Protein AF-A0A7W1NQP5-F1 (afdb_monomer_lite)

Radius of gyration: 25.24 Å; chains: 1; bounding box: 53×38×75 Å

Secondary structure (DSSP, 8-state):
-PPPHHHHHHHHHHHHHHHS-HHHHHHHHHHHHHHHHT---HHHHHHHHHHHHHHHHHHHHHHHTSPPPPPHHHHSSPPTTT--SS-EEEESS--GGGSS-S-EEEE-HHHHHHHHHHHHHHHS--HHHHHHHHHHHHTS-S-HHHHHHHHHHHHHHHHHHHHTTSS-GGGGSHHHHHHHH-HHHHHHHHHHHT--

Foldseek 3Di:
DDDDLVVLLVLLLVLLPVQDPPVVSVVVNVVLVVVLVPDPDPVVSVVVSVVSSVVSVVVVQVVVQADDDDDPVLQQPAFPQARHRGWHWAALAPPNVGHDDPHTGTHHPVLVVLLVLLLCLLFVVDPVSLVVLQCVLPVVPDQPSSVVVSVVSSLVNVVVCVVVVNGDPCSNPPVSSCVRHVVVVSVVVNVVVVVD

pLDDT: mean 90.11, std 10.32, range [48.97, 98.12]

Structure (mmCIF, N/CA/C/O backbone):
data_AF-A0A7W1NQP5-F1
#
_entry.id   AF-A0A7W1NQP5-F1
#
loop_
_atom_site.group_PDB
_atom_site.id
_atom_site.type_symbol
_atom_site.label_atom_id
_atom_site.label_alt_id
_atom_site.label_comp_id
_atom_site.label_asym_id
_atom_site.label_entity_id
_atom_site.label_seq_id
_atom_site.pdbx_PDB_ins_code
_atom_site.Cartn_x
_atom_site.Cartn_y
_atom_site.Cartn_z
_atom_site.occupancy
_atom_site.B_iso_or_equiv
_atom_site.auth_seq_id
_atom_site.auth_comp_id
_atom_site.auth_asym_id
_atom_site.auth_atom_id
_atom_site.pdbx_PDB_model_num
ATOM 1 N N . MET A 1 1 ? 33.889 7.494 -15.294 1.00 48.97 1 MET A N 1
ATOM 2 C CA . MET A 1 1 ? 34.308 6.996 -16.622 1.00 48.97 1 MET A CA 1
ATOM 3 C C . MET A 1 1 ? 33.032 6.606 -17.354 1.00 48.97 1 MET A C 1
ATOM 5 O O . MET A 1 1 ? 32.240 5.896 -16.750 1.00 48.97 1 MET A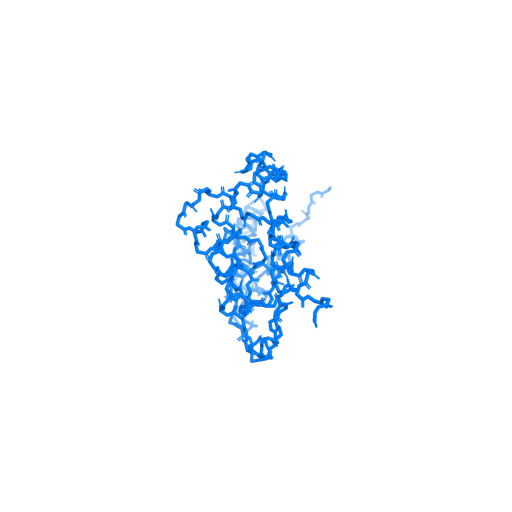 O 1
ATOM 9 N N . MET A 1 2 ? 32.754 7.149 -18.543 1.00 55.47 2 MET A N 1
ATOM 10 C CA . MET A 1 2 ? 31.529 6.791 -19.282 1.00 55.47 2 MET A CA 1
ATOM 11 C C . MET A 1 2 ? 31.614 5.318 -19.719 1.00 55.47 2 MET A C 1
ATOM 13 O O . MET A 1 2 ? 32.706 4.912 -20.127 1.00 55.47 2 MET A O 1
ATOM 17 N N . PRO A 1 3 ? 30.524 4.529 -19.643 1.00 73.62 3 PRO A N 1
ATOM 18 C CA . PRO A 1 3 ? 30.517 3.161 -20.155 1.00 73.62 3 PRO A CA 1
ATOM 19 C C . PRO A 1 3 ? 30.896 3.133 -21.638 1.00 73.62 3 PRO A C 1
ATOM 21 O O . PRO A 1 3 ? 30.516 4.035 -22.391 1.00 73.62 3 PRO A O 1
ATOM 24 N N . ASN A 1 4 ? 31.652 2.117 -22.055 1.00 86.62 4 ASN A N 1
ATOM 25 C CA . ASN A 1 4 ? 31.965 1.931 -23.473 1.00 86.62 4 ASN A CA 1
ATOM 26 C C . ASN A 1 4 ? 30.756 1.334 -24.227 1.00 86.62 4 ASN A C 1
ATOM 28 O O . ASN A 1 4 ? 29.810 0.838 -23.616 1.00 86.62 4 ASN A O 1
ATOM 32 N N . GLU A 1 5 ? 30.770 1.407 -25.560 1.00 87.31 5 GLU A N 1
ATOM 33 C CA . GLU A 1 5 ? 29.655 0.954 -26.410 1.00 87.31 5 GLU A CA 1
ATOM 34 C C . GLU A 1 5 ? 29.266 -0.507 -26.126 1.00 87.31 5 GLU A C 1
ATOM 36 O O . GLU A 1 5 ? 28.092 -0.807 -25.924 1.00 87.31 5 GLU A O 1
ATOM 41 N N . GLN A 1 6 ? 30.260 -1.389 -25.992 1.00 90.12 6 GLN A N 1
ATOM 42 C CA . GLN A 1 6 ? 30.061 -2.808 -25.693 1.00 90.12 6 GLN A CA 1
ATOM 43 C C . GLN A 1 6 ? 29.293 -3.032 -24.380 1.00 90.12 6 GLN A C 1
ATOM 45 O O . GLN A 1 6 ? 28.341 -3.808 -24.346 1.00 90.12 6 GLN A O 1
ATOM 50 N N . GLN A 1 7 ? 29.648 -2.310 -23.313 1.00 92.81 7 GLN A N 1
ATOM 51 C CA . GLN A 1 7 ? 28.942 -2.387 -22.030 1.00 92.81 7 GLN A CA 1
ATOM 52 C C . GLN A 1 7 ? 27.474 -1.969 -22.159 1.00 92.81 7 GLN A C 1
ATOM 54 O O . GLN A 1 7 ? 26.602 -2.564 -21.529 1.00 92.81 7 GLN A O 1
ATOM 59 N N . ARG A 1 8 ? 27.182 -0.962 -22.990 1.00 93.62 8 ARG A N 1
ATOM 60 C CA . ARG A 1 8 ? 25.808 -0.503 -23.229 1.00 93.62 8 ARG A CA 1
ATOM 61 C C . ARG A 1 8 ? 24.993 -1.497 -24.049 1.00 93.62 8 ARG A C 1
ATOM 63 O O . ARG A 1 8 ? 23.824 -1.718 -23.743 1.00 93.62 8 ARG A O 1
ATOM 70 N N . VAL A 1 9 ? 25.608 -2.137 -25.042 1.00 94.88 9 VAL A N 1
ATOM 71 C CA . VAL A 1 9 ? 24.977 -3.225 -25.805 1.00 94.88 9 VAL A CA 1
ATOM 72 C C . VAL A 1 9 ? 24.669 -4.419 -24.896 1.00 94.88 9 VAL A C 1
ATOM 74 O O . VAL A 1 9 ? 23.568 -4.968 -24.940 1.00 94.88 9 VAL A O 1
ATOM 77 N N . GLU A 1 10 ? 25.592 -4.796 -24.012 1.00 95.81 10 GLU A N 1
ATOM 78 C CA . GLU A 1 10 ? 25.366 -5.866 -23.032 1.00 95.81 10 GLU A CA 1
ATOM 79 C C . GLU A 1 10 ? 24.231 -5.530 -22.055 1.00 95.81 10 GLU A C 1
ATOM 81 O O . GLU A 1 10 ? 23.381 -6.384 -21.781 1.00 95.81 10 GLU A O 1
ATOM 86 N N . GLU A 1 11 ? 24.166 -4.282 -21.582 1.00 95.94 11 GLU A N 1
ATOM 87 C CA . GLU A 1 11 ? 23.064 -3.783 -20.755 1.00 95.94 11 GLU A CA 1
ATOM 88 C C . GLU A 1 11 ? 21.719 -3.891 -21.496 1.00 95.94 11 GLU A C 1
ATOM 90 O O . GLU A 1 11 ? 20.743 -4.419 -20.951 1.00 95.94 11 GLU A O 1
ATOM 95 N N . LEU A 1 12 ? 21.679 -3.474 -22.765 1.00 96.25 12 LEU A N 1
ATOM 96 C CA . LEU A 1 12 ? 20.497 -3.570 -23.619 1.00 96.25 12 LEU A CA 1
ATOM 97 C C . LEU A 1 12 ? 20.046 -5.029 -23.783 1.00 96.25 12 LEU A C 1
ATOM 99 O O . LEU A 1 12 ? 18.874 -5.350 -23.567 1.00 96.25 12 LEU A O 1
ATOM 103 N N . HIS A 1 13 ? 20.972 -5.939 -24.090 1.00 97.31 13 HIS A N 1
ATOM 104 C CA . HIS A 1 13 ? 20.680 -7.367 -24.225 1.00 97.31 13 HIS A CA 1
ATOM 105 C C . HIS A 1 13 ? 20.156 -7.979 -22.921 1.00 97.31 13 HIS A C 1
ATOM 107 O O . HIS A 1 13 ? 19.198 -8.759 -22.940 1.00 97.31 13 HIS A O 1
ATOM 113 N N . ALA A 1 14 ? 20.736 -7.612 -21.777 1.00 96.44 14 ALA A N 1
ATOM 114 C CA . ALA A 1 14 ? 20.273 -8.067 -20.471 1.00 96.44 14 ALA A CA 1
ATOM 115 C C . ALA A 1 14 ? 18.835 -7.604 -20.180 1.00 96.44 14 ALA A C 1
ATOM 117 O O . ALA A 1 14 ? 18.019 -8.391 -19.685 1.00 96.44 14 ALA A O 1
ATOM 118 N N . LEU A 1 15 ? 18.485 -6.361 -20.530 1.00 95.62 15 LEU A N 1
ATOM 119 C CA . LEU A 1 15 ? 17.117 -5.857 -20.397 1.00 95.62 15 LEU A CA 1
ATOM 120 C C . LEU A 1 15 ? 16.135 -6.620 -21.296 1.00 95.62 15 LEU A C 1
ATOM 122 O O . LEU A 1 15 ? 15.067 -7.023 -20.829 1.00 95.62 15 LEU A O 1
ATOM 126 N N . VAL A 1 16 ? 16.502 -6.883 -22.552 1.00 95.69 16 VAL A N 1
ATOM 127 C CA . VAL A 1 16 ? 15.672 -7.657 -23.491 1.00 95.69 16 VAL A CA 1
ATOM 128 C C . VAL A 1 16 ? 15.412 -9.072 -22.959 1.00 95.69 16 VAL A C 1
ATOM 130 O O . VAL A 1 16 ? 14.253 -9.500 -22.907 1.00 95.69 16 VAL A O 1
ATOM 133 N N . ARG A 1 17 ? 16.451 -9.776 -22.484 1.00 95.81 17 ARG A N 1
ATOM 134 C CA . ARG A 1 17 ? 16.318 -11.122 -21.884 1.00 95.81 17 ARG A CA 1
ATOM 135 C C . ARG A 1 17 ? 15.481 -11.128 -20.611 1.00 95.81 17 ARG A C 1
ATOM 137 O O . ARG A 1 17 ? 14.755 -12.082 -20.359 1.00 95.81 17 ARG A O 1
ATOM 144 N N . TYR A 1 18 ? 15.535 -10.059 -19.820 1.00 92.25 18 TYR A N 1
ATOM 145 C CA . TYR A 1 18 ? 14.682 -9.918 -18.641 1.00 92.25 18 TYR A CA 1
ATOM 146 C C . TYR A 1 18 ? 13.195 -9.758 -19.012 1.00 92.25 18 TYR A C 1
ATOM 148 O O . TYR A 1 18 ? 12.284 -10.232 -18.316 1.00 92.25 18 TYR A O 1
ATOM 156 N N . ILE A 1 19 ? 12.913 -9.044 -20.101 1.00 90.38 19 ILE A N 1
ATOM 157 C CA . ILE A 1 19 ? 11.549 -8.670 -20.480 1.00 90.38 19 ILE A CA 1
ATOM 158 C C . ILE A 1 19 ? 10.844 -9.798 -21.235 1.00 90.38 19 ILE A C 1
ATOM 160 O O . ILE A 1 19 ? 9.679 -10.083 -20.931 1.00 90.38 19 ILE A O 1
ATOM 164 N N . TYR A 1 20 ? 11.522 -10.468 -22.160 1.00 91.56 20 TYR A N 1
ATOM 165 C CA . TYR A 1 20 ? 10.898 -11.434 -23.061 1.00 91.56 20 TYR A CA 1
ATOM 166 C C . TYR A 1 20 ? 11.274 -12.882 -22.745 1.00 91.56 20 TYR A C 1
ATOM 168 O O . TYR A 1 20 ? 12.239 -13.166 -22.048 1.00 91.56 20 TYR A O 1
ATOM 176 N N . ARG A 1 21 ? 10.478 -13.825 -23.263 1.00 90.62 21 ARG A N 1
ATOM 177 C CA . ARG A 1 21 ? 10.832 -15.252 -23.231 1.00 90.62 21 ARG A CA 1
ATOM 178 C C . ARG A 1 21 ? 12.016 -15.501 -24.162 1.00 90.62 21 ARG A C 1
ATOM 180 O O . ARG A 1 21 ? 12.083 -14.877 -25.217 1.00 90.62 21 ARG A O 1
ATOM 187 N N . GLU A 1 22 ? 12.852 -16.471 -23.811 1.00 93.88 22 GLU A N 1
ATOM 188 C CA . GLU A 1 22 ? 14.116 -16.815 -24.480 1.00 93.88 22 GLU A CA 1
ATOM 189 C C . GLU A 1 22 ? 14.065 -16.719 -26.015 1.00 93.88 22 GLU A C 1
ATOM 191 O O . GLU A 1 22 ? 14.743 -15.882 -26.601 1.00 93.88 22 GLU A O 1
ATOM 196 N N . ARG A 1 23 ? 13.167 -17.465 -26.675 1.00 95.06 23 ARG A N 1
ATOM 197 C CA . ARG A 1 23 ? 13.060 -17.465 -28.147 1.00 95.06 23 ARG A CA 1
ATOM 198 C C . ARG A 1 23 ? 12.782 -16.084 -28.757 1.00 95.06 23 ARG A C 1
ATOM 200 O O . ARG A 1 23 ? 13.223 -15.812 -29.869 1.00 95.06 23 ARG A O 1
ATOM 207 N N . LEU A 1 24 ? 11.990 -15.244 -28.089 1.00 93.94 24 LEU A N 1
ATOM 208 C CA . LEU A 1 24 ? 11.686 -13.894 -28.572 1.00 93.94 24 LEU A CA 1
ATOM 209 C C . LEU A 1 24 ? 12.822 -12.922 -28.238 1.00 93.94 24 LEU A C 1
ATOM 211 O O . LEU A 1 24 ? 13.146 -12.079 -29.066 1.00 93.94 24 LEU A O 1
ATOM 215 N N . ALA A 1 25 ? 13.434 -13.066 -27.060 1.00 95.75 25 ALA A N 1
ATOM 216 C CA . ALA A 1 25 ? 14.579 -12.261 -26.655 1.00 95.75 25 ALA A CA 1
ATOM 217 C C . ALA A 1 25 ? 15.744 -12.415 -27.641 1.00 95.75 25 ALA A C 1
ATOM 219 O O . ALA A 1 25 ? 16.265 -11.411 -28.113 1.00 95.75 25 ALA A O 1
ATOM 220 N N . GLU A 1 26 ? 16.082 -13.648 -28.024 1.00 97.19 26 GLU A N 1
ATOM 221 C CA . GLU A 1 26 ? 17.171 -13.904 -28.973 1.00 97.19 26 GLU A CA 1
ATOM 222 C C . GLU A 1 26 ? 16.887 -13.296 -30.352 1.00 97.19 26 GLU A C 1
ATOM 224 O O . GLU A 1 26 ? 17.756 -12.643 -30.915 1.00 97.19 26 GLU A O 1
ATOM 229 N N . LYS A 1 27 ? 15.647 -13.374 -30.857 1.00 96.88 27 LYS A N 1
ATOM 230 C CA . LYS A 1 27 ? 15.272 -12.703 -32.119 1.00 96.88 27 LYS A CA 1
ATOM 231 C C . LYS A 1 27 ? 15.467 -11.186 -32.071 1.00 96.88 27 LYS A C 1
ATOM 233 O O . LYS A 1 27 ? 15.920 -10.599 -33.047 1.00 96.88 27 LYS A O 1
ATOM 238 N N . ILE A 1 28 ? 15.095 -10.557 -30.957 1.00 95.75 28 ILE A N 1
ATOM 239 C CA . ILE A 1 28 ? 15.247 -9.108 -30.769 1.00 95.75 28 ILE A CA 1
ATOM 240 C C . ILE A 1 28 ? 16.735 -8.741 -30.688 1.00 95.75 28 ILE A C 1
ATOM 242 O O . ILE A 1 28 ? 17.152 -7.765 -31.301 1.00 95.75 28 ILE A O 1
ATOM 246 N N . ILE A 1 29 ? 17.535 -9.536 -29.972 1.00 97.25 29 ILE A N 1
ATOM 247 C CA . ILE A 1 29 ? 18.986 -9.340 -29.852 1.00 97.25 29 ILE A CA 1
ATOM 248 C C . ILE A 1 29 ? 19.673 -9.476 -31.211 1.00 97.25 29 ILE A C 1
ATOM 250 O O . ILE A 1 29 ? 20.479 -8.621 -31.564 1.00 97.25 29 ILE A O 1
ATOM 254 N N . THR A 1 30 ? 19.330 -10.498 -32.000 1.00 97.31 30 THR A N 1
ATOM 255 C CA . THR A 1 30 ? 19.852 -10.653 -33.364 1.00 97.31 30 THR A CA 1
ATOM 256 C C . THR A 1 30 ? 19.554 -9.419 -34.214 1.00 97.31 30 THR A C 1
ATOM 258 O O . THR A 1 30 ? 20.478 -8.870 -34.803 1.00 97.31 30 THR A O 1
ATOM 261 N N . ALA A 1 31 ? 18.315 -8.916 -34.192 1.00 96.00 31 ALA A N 1
ATOM 262 C CA . ALA A 1 31 ? 17.943 -7.718 -34.945 1.00 96.00 31 ALA A CA 1
ATOM 263 C C . ALA A 1 31 ? 18.712 -6.459 -34.496 1.00 96.00 31 ALA A C 1
ATOM 265 O O . ALA A 1 31 ? 19.074 -5.638 -35.334 1.00 96.00 31 ALA A O 1
ATOM 266 N N . PHE A 1 32 ? 18.991 -6.301 -33.196 1.00 95.19 32 PHE A N 1
ATOM 267 C CA . PHE A 1 32 ? 19.839 -5.205 -32.711 1.00 95.19 32 PHE A CA 1
ATOM 268 C C . PHE A 1 32 ? 21.284 -5.334 -33.187 1.00 95.19 32 PHE A C 1
ATOM 270 O O . PHE A 1 32 ? 21.857 -4.343 -33.630 1.00 95.19 32 PHE A O 1
ATOM 277 N N . ASN A 1 33 ? 21.862 -6.535 -33.120 1.00 95.69 33 ASN A N 1
ATOM 278 C CA . ASN A 1 33 ? 23.229 -6.772 -33.579 1.00 95.69 33 ASN A CA 1
ATOM 279 C C . ASN A 1 33 ? 23.378 -6.478 -35.076 1.00 95.69 33 ASN A C 1
ATOM 281 O O . ASN A 1 33 ? 24.327 -5.806 -35.464 1.00 95.69 33 ASN A O 1
ATOM 285 N N . GLU A 1 34 ? 22.429 -6.936 -35.896 1.00 95.19 34 GLU A N 1
ATOM 286 C CA . GLU A 1 34 ? 22.393 -6.655 -37.337 1.00 95.19 34 GLU A CA 1
ATOM 287 C C . GLU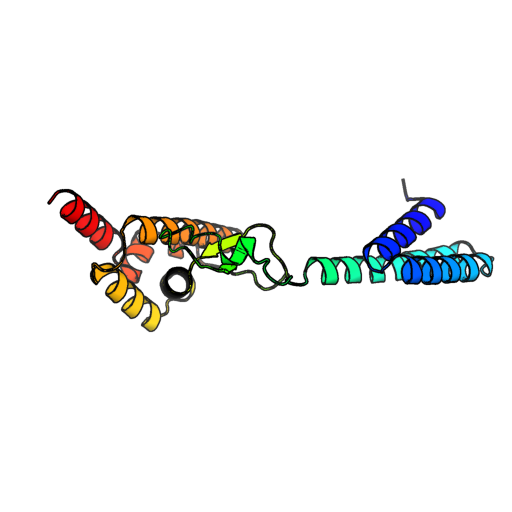 A 1 34 ? 22.255 -5.148 -37.599 1.00 95.19 34 GLU A C 1
ATOM 289 O O . GLU A 1 34 ? 23.085 -4.558 -38.285 1.00 95.19 34 GLU A O 1
ATOM 294 N N . ALA A 1 35 ? 21.280 -4.488 -36.963 1.00 92.50 35 ALA A N 1
ATOM 295 C CA . ALA A 1 35 ? 21.043 -3.059 -37.157 1.00 92.50 35 ALA A CA 1
ATOM 296 C C . ALA A 1 35 ? 22.214 -2.172 -36.705 1.00 92.50 35 ALA A C 1
ATOM 298 O O . ALA A 1 35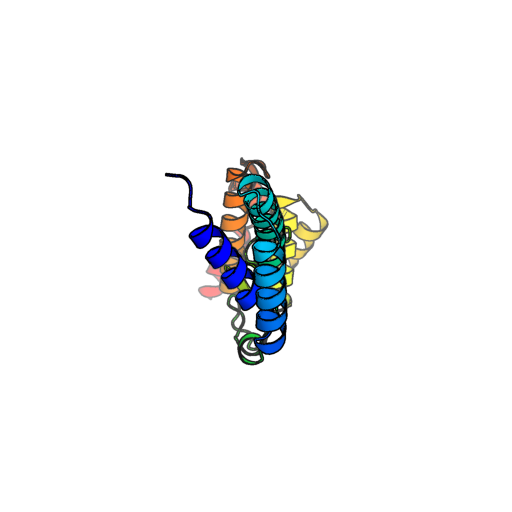 ? 22.414 -1.109 -37.284 1.00 92.50 35 ALA A O 1
ATOM 299 N N . LEU A 1 36 ? 22.961 -2.567 -35.669 1.00 93.25 36 LEU A N 1
ATOM 300 C CA . LEU A 1 36 ? 24.147 -1.838 -35.211 1.00 93.25 36 LEU A CA 1
ATOM 301 C C . LEU A 1 36 ? 25.368 -2.112 -36.096 1.00 93.25 36 LEU A C 1
ATOM 303 O O . LEU A 1 36 ? 26.150 -1.193 -36.320 1.00 93.25 36 LEU A O 1
ATOM 307 N N . ALA A 1 37 ? 25.528 -3.335 -36.611 1.00 92.75 37 ALA A N 1
ATOM 308 C CA . ALA A 1 37 ? 26.613 -3.680 -37.530 1.00 92.75 37 ALA A CA 1
ATOM 309 C C . ALA A 1 37 ? 26.517 -2.913 -38.861 1.00 92.75 37 ALA A C 1
ATOM 311 O O . ALA A 1 37 ? 27.545 -2.544 -39.424 1.00 92.75 37 ALA A O 1
ATOM 312 N N . ASP A 1 38 ? 25.297 -2.602 -39.308 1.00 93.31 38 ASP A N 1
ATOM 313 C CA . ASP A 1 38 ? 25.031 -1.815 -40.520 1.00 93.31 38 ASP A CA 1
ATOM 314 C C . ASP A 1 38 ? 25.344 -0.309 -40.369 1.00 93.31 38 ASP A C 1
ATOM 316 O O . ASP A 1 38 ? 25.198 0.458 -41.324 1.00 93.31 38 ASP A O 1
ATOM 320 N N . LYS A 1 39 ? 25.750 0.157 -39.179 1.00 91.50 39 LYS A N 1
ATOM 321 C CA . LYS A 1 39 ? 26.068 1.568 -38.911 1.00 91.50 39 LYS A CA 1
ATOM 322 C C . LYS A 1 39 ? 27.564 1.789 -38.798 1.00 91.50 39 LYS A C 1
ATOM 324 O O . LYS A 1 39 ? 28.209 1.276 -37.887 1.00 91.50 39 LYS A O 1
ATOM 329 N N . GLU A 1 40 ? 28.101 2.644 -39.660 1.00 89.94 40 GLU A N 1
ATOM 330 C CA . GLU A 1 40 ? 29.524 2.994 -39.656 1.00 89.94 40 GLU A CA 1
ATOM 331 C C . GLU A 1 40 ? 29.867 4.018 -38.560 1.00 89.94 40 GLU A C 1
ATOM 333 O O . GLU A 1 40 ? 30.891 3.878 -37.886 1.00 89.94 40 GLU A O 1
ATOM 338 N N . ASP A 1 41 ? 28.984 4.992 -38.307 1.00 93.12 41 ASP A N 1
ATOM 339 C CA . ASP A 1 41 ? 29.205 6.070 -37.335 1.00 93.12 41 ASP A CA 1
ATOM 340 C C . ASP A 1 41 ? 29.004 5.607 -35.872 1.00 93.12 41 ASP A C 1
ATOM 342 O O . ASP A 1 41 ? 27.888 5.241 -35.477 1.00 93.12 41 ASP A O 1
ATOM 346 N N . PRO A 1 42 ? 30.049 5.671 -35.019 1.00 89.12 42 PRO A N 1
ATOM 347 C CA . PRO A 1 42 ? 29.923 5.384 -33.591 1.00 89.12 42 PRO A CA 1
ATOM 348 C C . PRO A 1 42 ? 28.936 6.295 -32.849 1.00 89.12 42 PRO A C 1
ATOM 350 O O . PRO A 1 42 ? 28.321 5.861 -31.872 1.00 89.12 42 PRO A O 1
ATOM 353 N N . ALA A 1 43 ? 28.769 7.552 -33.274 1.00 89.62 43 ALA A N 1
ATOM 354 C CA . ALA A 1 43 ? 27.830 8.463 -32.625 1.00 89.62 43 ALA A CA 1
ATOM 355 C C . ALA A 1 43 ? 26.374 8.054 -32.899 1.00 89.62 43 ALA A C 1
ATOM 357 O O . ALA A 1 43 ? 25.560 8.035 -31.970 1.00 89.62 43 ALA A O 1
ATOM 358 N N . GLU A 1 44 ? 26.063 7.649 -34.133 1.00 92.06 44 GLU A N 1
ATOM 359 C CA . GLU A 1 44 ? 24.754 7.106 -34.505 1.00 92.06 44 GLU A CA 1
ATOM 360 C C . GLU A 1 44 ? 24.437 5.810 -33.740 1.00 92.06 44 GLU A C 1
ATOM 362 O O . GLU A 1 44 ? 23.372 5.710 -33.123 1.00 92.06 44 GLU A O 1
ATOM 367 N N . ARG A 1 45 ? 25.375 4.847 -33.691 1.00 93.25 45 ARG A N 1
ATOM 368 C CA . ARG A 1 45 ? 25.198 3.607 -32.906 1.00 93.25 45 ARG A CA 1
ATOM 369 C C . ARG A 1 45 ? 24.902 3.910 -31.446 1.00 93.25 45 ARG A C 1
ATOM 371 O O . ARG A 1 45 ? 23.954 3.371 -30.876 1.00 93.25 45 ARG A O 1
ATOM 378 N N . ARG A 1 46 ? 25.666 4.825 -30.847 1.00 90.94 46 ARG A N 1
ATOM 379 C CA . ARG A 1 46 ? 25.466 5.237 -29.458 1.00 90.94 46 ARG A CA 1
ATOM 380 C C . ARG A 1 46 ? 24.087 5.849 -29.222 1.00 90.94 46 ARG A C 1
ATOM 382 O O . ARG A 1 46 ? 23.450 5.504 -28.231 1.00 90.94 46 ARG A O 1
ATOM 389 N N . ALA A 1 47 ? 23.620 6.728 -30.107 1.00 91.62 47 ALA A N 1
ATOM 390 C CA . ALA A 1 47 ? 22.303 7.349 -29.980 1.00 91.62 47 ALA A CA 1
ATOM 391 C C . ALA A 1 47 ? 21.172 6.307 -30.032 1.00 91.62 47 ALA A C 1
ATOM 393 O O . ALA A 1 47 ? 20.241 6.368 -29.228 1.00 91.62 47 ALA A O 1
ATOM 394 N N . ILE A 1 48 ? 21.287 5.318 -30.925 1.00 93.19 48 ILE A N 1
ATOM 395 C CA . ILE A 1 48 ? 20.346 4.194 -31.015 1.00 93.19 48 ILE A CA 1
ATOM 396 C C . ILE A 1 48 ? 20.356 3.386 -29.712 1.00 93.19 48 ILE A C 1
ATOM 398 O O . ILE A 1 48 ? 19.294 3.121 -29.149 1.00 93.19 48 ILE A O 1
ATOM 402 N N . ILE A 1 49 ? 21.539 3.014 -29.213 1.00 94.62 49 ILE A N 1
ATOM 403 C CA . ILE A 1 49 ? 21.670 2.205 -27.995 1.00 94.62 49 ILE A CA 1
ATOM 404 C C . ILE A 1 49 ? 21.053 2.923 -26.791 1.00 94.62 49 ILE A C 1
ATOM 406 O O . ILE A 1 49 ? 20.237 2.326 -26.095 1.00 94.62 49 ILE A O 1
ATOM 410 N N . GLU A 1 50 ? 21.390 4.195 -26.557 1.00 93.50 50 GLU A N 1
ATOM 411 C CA . GLU A 1 50 ? 20.861 4.956 -25.414 1.00 93.50 50 GLU A CA 1
ATOM 412 C C . GLU A 1 50 ? 19.333 5.132 -25.517 1.00 93.50 50 GLU A C 1
ATOM 414 O O . GLU A 1 50 ? 18.625 4.900 -24.539 1.00 93.50 50 GLU A O 1
ATOM 419 N N . HIS A 1 51 ? 18.795 5.408 -26.713 1.00 94.31 51 HIS A N 1
ATOM 420 C CA . HIS A 1 51 ? 17.344 5.477 -26.922 1.00 94.31 51 HIS A CA 1
ATOM 421 C C . HIS A 1 51 ? 16.628 4.177 -26.520 1.00 94.31 51 HIS A C 1
ATOM 423 O O . HIS A 1 51 ? 15.598 4.194 -25.838 1.00 94.31 51 HIS A O 1
ATOM 429 N N . TRP A 1 52 ? 17.166 3.029 -26.936 1.00 96.25 52 TRP A N 1
ATOM 430 C CA . TRP A 1 52 ? 16.564 1.736 -26.622 1.00 96.25 52 TRP A CA 1
ATOM 431 C C . TRP A 1 52 ? 16.803 1.301 -25.178 1.00 96.25 52 TRP A C 1
ATOM 433 O O . TRP A 1 52 ? 15.929 0.651 -24.600 1.00 96.25 52 TRP A O 1
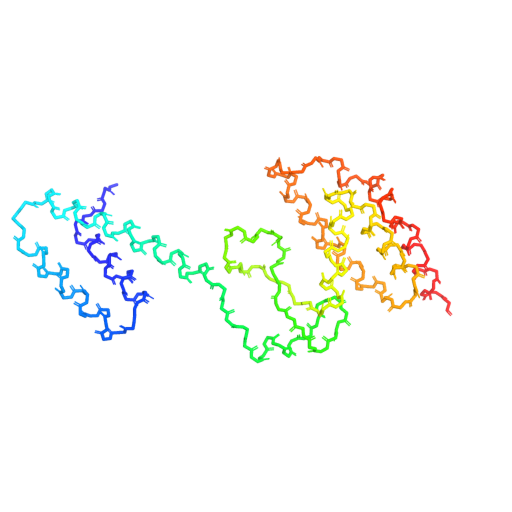ATOM 443 N N . LEU A 1 53 ? 17.929 1.682 -24.572 1.00 95.31 53 LEU A N 1
ATOM 444 C CA . LEU A 1 53 ? 18.158 1.508 -23.140 1.00 95.31 53 LEU A CA 1
ATOM 445 C C . LEU A 1 53 ? 17.078 2.228 -22.336 1.00 95.31 53 LEU A C 1
ATOM 447 O O . LEU A 1 53 ? 16.411 1.574 -21.536 1.00 95.31 53 LEU A O 1
ATOM 451 N N . ASP A 1 54 ? 16.822 3.507 -22.612 1.00 93.00 54 ASP A N 1
ATOM 452 C CA . ASP A 1 54 ? 15.766 4.272 -21.941 1.00 93.00 54 ASP A CA 1
ATOM 453 C C . ASP A 1 54 ? 14.396 3.596 -22.104 1.00 93.00 54 ASP A C 1
ATOM 455 O O . ASP A 1 54 ? 13.659 3.379 -21.131 1.00 93.00 54 ASP A O 1
ATOM 459 N N . PHE A 1 55 ? 14.066 3.178 -23.332 1.00 93.88 55 PHE A N 1
ATOM 460 C CA . PHE A 1 55 ? 12.821 2.467 -23.619 1.00 93.88 55 PHE A CA 1
ATOM 461 C C . PHE A 1 55 ? 12.686 1.172 -22.802 1.00 93.88 55 PHE A C 1
ATOM 463 O O . PHE A 1 55 ? 11.651 0.937 -22.164 1.00 93.88 55 PHE A O 1
ATOM 470 N N . TYR A 1 56 ? 13.711 0.315 -22.796 1.00 94.62 56 TYR A N 1
ATOM 471 C CA . TYR A 1 56 ? 13.653 -0.975 -22.110 1.00 94.62 56 TYR A CA 1
ATOM 472 C C . TYR A 1 56 ? 13.810 -0.863 -20.596 1.00 94.62 56 TYR A C 1
ATOM 474 O O . TYR A 1 56 ? 13.222 -1.673 -19.878 1.00 94.62 56 TYR A O 1
ATOM 482 N N . GLN A 1 57 ? 14.512 0.145 -20.082 1.00 92.06 57 GLN A N 1
ATOM 483 C CA . GLN A 1 57 ? 14.524 0.464 -18.656 1.00 92.06 57 GLN A CA 1
ATOM 484 C C . GLN A 1 57 ? 13.121 0.877 -18.195 1.00 92.06 57 GLN A C 1
ATOM 486 O O . GLN A 1 57 ? 12.605 0.314 -17.224 1.00 92.06 57 GLN A O 1
ATOM 491 N N . ALA A 1 58 ? 12.441 1.754 -18.942 1.00 87.00 58 ALA A N 1
ATOM 492 C CA . ALA A 1 58 ? 11.052 2.111 -18.667 1.00 87.00 58 ALA A CA 1
ATOM 493 C C . ALA A 1 58 ? 10.112 0.896 -18.779 1.00 87.00 58 ALA A C 1
ATOM 495 O O . ALA A 1 58 ? 9.215 0.715 -17.952 1.00 87.00 58 ALA A O 1
ATOM 496 N N . HIS A 1 59 ? 10.319 0.018 -19.764 1.00 87.38 59 HIS A N 1
ATOM 497 C CA . HIS A 1 59 ? 9.524 -1.200 -19.914 1.00 87.38 59 HIS A CA 1
ATOM 498 C C . HIS A 1 59 ? 9.755 -2.190 -18.762 1.00 87.38 59 HIS A C 1
ATOM 500 O O . HIS A 1 59 ? 8.794 -2.735 -18.213 1.00 87.38 59 HIS A O 1
ATOM 506 N N . LYS A 1 60 ? 11.012 -2.397 -18.349 1.00 86.56 60 LYS A N 1
ATOM 507 C CA . LYS A 1 60 ? 11.375 -3.197 -17.172 1.00 86.56 60 LYS A CA 1
ATOM 508 C C . LYS A 1 60 ? 10.716 -2.631 -15.922 1.00 86.56 60 LYS A C 1
ATOM 510 O O . LYS A 1 60 ? 10.126 -3.403 -15.171 1.00 86.56 60 LYS A O 1
ATOM 515 N N . TYR A 1 61 ? 10.753 -1.313 -15.734 1.00 82.62 61 TYR A N 1
ATOM 516 C CA . TYR A 1 61 ? 10.074 -0.644 -14.630 1.00 82.62 61 TYR A CA 1
ATOM 517 C C . TYR A 1 61 ? 8.570 -0.935 -14.643 1.00 82.62 61 TYR A C 1
ATOM 519 O O . TYR A 1 61 ? 8.045 -1.456 -13.665 1.00 82.62 61 TYR A O 1
ATOM 527 N N . ARG A 1 62 ? 7.875 -0.726 -15.769 1.00 81.19 62 ARG A N 1
ATOM 528 C CA . ARG A 1 62 ? 6.436 -1.041 -15.885 1.00 81.19 62 ARG A CA 1
ATOM 529 C C . ARG A 1 62 ? 6.131 -2.516 -15.616 1.00 81.19 62 ARG A C 1
ATOM 531 O O . ARG A 1 62 ? 5.115 -2.826 -15.001 1.00 81.19 62 ARG A O 1
ATOM 538 N N . LYS A 1 63 ? 6.996 -3.429 -16.071 1.00 80.06 63 LYS A N 1
ATOM 539 C CA . LYS A 1 63 ? 6.853 -4.874 -15.844 1.00 80.06 63 LYS A CA 1
ATOM 540 C C . LYS A 1 63 ? 7.046 -5.238 -14.369 1.00 80.06 63 LYS A C 1
ATOM 542 O O . LYS A 1 63 ? 6.249 -6.013 -13.852 1.00 80.06 63 LYS A O 1
ATOM 547 N N . LEU A 1 64 ? 8.054 -4.670 -13.702 1.00 76.19 64 LEU A N 1
ATOM 548 C CA . LEU A 1 64 ? 8.297 -4.823 -12.260 1.00 76.19 64 LEU A CA 1
ATOM 549 C C . LEU A 1 64 ? 7.140 -4.265 -11.433 1.00 76.19 64 LEU A C 1
ATOM 551 O O . LEU A 1 64 ? 6.698 -4.892 -10.481 1.00 76.19 64 LEU A O 1
ATOM 555 N N . MET A 1 65 ? 6.615 -3.119 -11.854 1.00 74.31 65 MET A N 1
ATOM 556 C CA . MET A 1 65 ? 5.492 -2.443 -11.221 1.00 74.31 65 MET A CA 1
ATOM 557 C C . MET A 1 65 ? 4.141 -3.082 -11.570 1.00 74.31 65 MET A C 1
ATOM 559 O O . MET A 1 65 ? 3.101 -2.666 -11.067 1.00 74.31 65 MET A O 1
ATOM 563 N N . ARG A 1 66 ? 4.088 -4.128 -12.397 1.00 76.38 66 ARG A N 1
ATOM 564 C CA . ARG A 1 66 ? 2.826 -4.822 -12.645 1.00 76.38 66 ARG A CA 1
ATOM 565 C C . ARG A 1 66 ? 2.487 -5.694 -11.440 1.00 76.38 66 ARG A C 1
ATOM 567 O O . ARG A 1 66 ? 3.184 -6.667 -11.168 1.00 76.38 66 ARG A O 1
ATOM 574 N N . ARG A 1 67 ? 1.355 -5.406 -10.788 1.00 75.00 67 ARG A N 1
ATOM 575 C CA . ARG A 1 67 ? 0.806 -6.286 -9.746 1.00 75.00 67 ARG A CA 1
ATOM 576 C C . ARG A 1 67 ? 0.642 -7.696 -10.300 1.00 75.00 67 ARG A C 1
ATOM 578 O O . ARG A 1 67 ? -0.064 -7.903 -11.295 1.00 75.00 67 ARG A O 1
ATOM 585 N N . ARG A 1 68 ? 1.296 -8.669 -9.671 1.00 82.12 68 ARG A N 1
ATOM 586 C CA . ARG A 1 68 ? 1.134 -10.077 -10.048 1.00 82.12 68 ARG A CA 1
ATOM 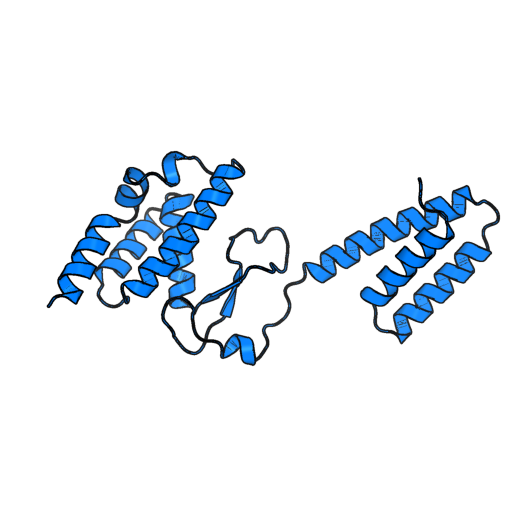587 C C . ARG A 1 68 ? -0.120 -10.667 -9.409 1.00 82.12 68 ARG A C 1
ATOM 589 O O . ARG A 1 68 ? -0.627 -10.175 -8.402 1.00 82.12 68 ARG A O 1
ATOM 596 N N . ARG A 1 69 ? -0.601 -11.782 -9.963 1.00 83.62 69 ARG A N 1
ATOM 597 C CA . ARG A 1 69 ? -1.644 -12.578 -9.306 1.00 83.62 69 ARG A CA 1
ATOM 598 C C . ARG A 1 69 ? -1.082 -13.178 -8.009 1.00 83.62 69 ARG A C 1
ATOM 600 O O . ARG A 1 69 ? 0.053 -13.656 -7.987 1.00 83.62 69 ARG A O 1
ATOM 607 N N . ALA A 1 70 ? -1.884 -13.159 -6.946 1.00 87.06 70 ALA A N 1
ATOM 608 C CA . ALA A 1 70 ? -1.560 -13.862 -5.707 1.00 87.06 70 ALA A CA 1
ATOM 609 C C . ALA A 1 70 ? -1.520 -15.381 -5.942 1.00 87.06 70 ALA A C 1
ATOM 611 O O . ALA A 1 70 ? -2.386 -15.921 -6.638 1.00 87.06 70 ALA A O 1
ATOM 612 N N . THR A 1 71 ? -0.527 -16.039 -5.353 1.00 90.12 71 THR A N 1
ATOM 613 C CA . THR A 1 71 ? -0.387 -17.500 -5.309 1.00 90.12 71 THR A CA 1
ATOM 614 C C . THR A 1 71 ? -1.393 -18.117 -4.337 1.00 90.12 71 THR A C 1
ATOM 616 O O . THR A 1 71 ? -1.926 -17.429 -3.463 1.00 90.12 71 THR A O 1
ATOM 619 N N . ASP A 1 72 ? -1.628 -19.425 -4.445 1.00 92.62 72 ASP A N 1
ATOM 620 C CA . ASP A 1 72 ? -2.523 -20.134 -3.522 1.00 92.62 72 ASP A CA 1
ATOM 621 C C . ASP A 1 72 ? -1.996 -20.089 -2.085 1.00 92.62 72 ASP A C 1
ATOM 623 O O . ASP A 1 72 ? -2.753 -19.799 -1.163 1.00 92.62 72 ASP A O 1
ATOM 627 N N . LYS A 1 73 ? -0.676 -20.252 -1.898 1.00 92.44 73 LYS A N 1
ATOM 628 C CA . LYS A 1 73 ? -0.029 -20.105 -0.587 1.00 92.44 73 LYS A CA 1
ATOM 629 C C . LYS A 1 73 ? -0.344 -18.749 0.038 1.00 92.44 73 LYS A C 1
ATOM 631 O O . LYS A 1 73 ? -0.719 -18.700 1.198 1.00 92.44 73 LYS A O 1
ATOM 636 N N . GLU A 1 74 ? -0.243 -17.664 -0.728 1.00 90.94 74 GLU A N 1
ATOM 637 C CA . GLU A 1 74 ? -0.554 -16.322 -0.225 1.00 90.94 74 GLU A CA 1
ATOM 638 C C . GLU A 1 74 ? -2.030 -16.129 0.105 1.00 90.94 74 GLU A C 1
ATOM 640 O O . GLU A 1 74 ? -2.341 -15.389 1.028 1.00 90.94 74 GLU A O 1
ATOM 645 N N . ARG A 1 75 ? -2.949 -16.782 -0.612 1.00 91.38 75 ARG A N 1
ATOM 646 C CA . ARG A 1 75 ? -4.385 -16.723 -0.292 1.00 91.38 75 ARG A CA 1
ATOM 647 C C . ARG A 1 75 ? -4.731 -17.490 0.984 1.00 91.38 75 ARG A C 1
ATOM 649 O O . ARG A 1 75 ? -5.682 -17.123 1.667 1.00 91.38 75 ARG A O 1
ATOM 656 N N . MET A 1 76 ? -3.946 -18.519 1.295 1.00 95.19 76 MET A N 1
ATOM 657 C CA . MET A 1 76 ? -4.087 -19.364 2.483 1.00 95.19 76 MET A CA 1
ATOM 658 C C . MET A 1 76 ? -3.206 -18.916 3.661 1.00 95.19 76 MET A C 1
ATOM 660 O O . MET A 1 76 ? -3.223 -19.546 4.717 1.00 95.19 76 MET A O 1
ATOM 664 N N . THR A 1 77 ? -2.410 -17.854 3.505 1.00 95.56 77 THR A N 1
ATOM 665 C CA . THR A 1 77 ? -1.698 -17.231 4.627 1.00 95.56 77 THR A CA 1
ATOM 666 C C . THR A 1 77 ? -2.704 -16.467 5.472 1.00 95.56 77 THR A C 1
ATOM 668 O O . THR A 1 77 ? -3.401 -15.617 4.924 1.00 95.56 77 THR A O 1
ATOM 671 N N . ALA A 1 78 ? -2.719 -16.712 6.783 1.00 97.62 78 ALA A N 1
ATOM 672 C CA . ALA A 1 78 ? -3.619 -16.055 7.722 1.00 97.62 78 ALA A CA 1
ATOM 673 C C . ALA A 1 78 ? -3.393 -14.535 7.850 1.00 97.62 78 ALA A C 1
ATOM 675 O O . ALA A 1 78 ? -2.286 -14.021 7.666 1.00 97.62 78 ALA A O 1
ATOM 676 N N . CYS A 1 79 ? -4.451 -13.825 8.241 1.00 97.19 79 CYS A N 1
ATOM 677 C CA . CYS A 1 79 ? -4.445 -12.394 8.510 1.00 97.19 79 CYS A CA 1
ATOM 678 C C . CYS A 1 79 ? -3.440 -12.045 9.615 1.00 97.19 79 CYS A C 1
ATOM 680 O O . CYS A 1 79 ? -3.526 -12.554 10.731 1.00 97.19 79 CYS A O 1
ATOM 682 N N . SER A 1 80 ? -2.538 -11.106 9.340 1.00 97.00 80 SER A N 1
ATOM 683 C CA . SER A 1 80 ? -1.523 -10.639 10.289 1.00 97.00 80 SER A CA 1
ATOM 684 C C . SER A 1 80 ? -2.099 -9.859 11.476 1.00 97.00 80 SER A C 1
ATOM 686 O O . SER A 1 80 ? -1.404 -9.686 12.476 1.00 97.00 80 SER A O 1
ATOM 688 N N . ALA A 1 81 ? -3.342 -9.371 11.372 1.00 96.81 81 ALA A N 1
ATOM 689 C CA . ALA A 1 81 ? -4.016 -8.645 12.448 1.00 96.81 81 ALA A CA 1
ATOM 690 C C . ALA A 1 81 ? -4.810 -9.575 13.377 1.00 96.81 81 ALA A C 1
ATOM 692 O O . ALA A 1 81 ? -4.630 -9.514 14.588 1.00 96.81 81 ALA A O 1
ATOM 693 N N . CYS A 1 82 ? -5.675 -10.431 12.821 1.00 96.50 82 CYS A N 1
ATOM 694 C CA . CYS A 1 82 ? -6.635 -11.228 13.599 1.00 96.50 82 CYS A CA 1
ATOM 695 C C . CYS A 1 82 ? -6.483 -12.751 13.460 1.00 96.50 82 CYS A C 1
ATOM 697 O O . CYS A 1 82 ? -7.245 -13.491 14.072 1.00 96.50 82 CYS A O 1
ATOM 699 N N . GLY A 1 83 ? -5.559 -13.242 12.630 1.00 96.69 83 GLY A N 1
ATOM 700 C CA . GLY A 1 83 ? -5.330 -14.678 12.439 1.00 96.69 83 GLY A CA 1
ATOM 701 C C . GLY A 1 83 ? -6.354 -15.410 11.563 1.00 96.69 83 GLY A C 1
ATOM 702 O O . GLY A 1 83 ? -6.235 -16.619 11.391 1.00 96.69 83 GLY A O 1
ATOM 703 N N . TYR A 1 84 ? -7.338 -14.718 10.973 1.00 96.31 84 TYR A N 1
ATOM 704 C CA . TYR A 1 84 ? -8.305 -15.352 10.067 1.00 96.31 84 TYR A CA 1
ATOM 705 C C . TYR A 1 84 ? -7.586 -16.055 8.892 1.00 96.31 84 TYR A C 1
ATOM 707 O O . TYR A 1 84 ? -6.745 -15.420 8.257 1.00 96.31 84 TYR A O 1
ATOM 715 N N . PRO A 1 85 ? -7.892 -17.328 8.576 1.00 94.94 85 PRO A N 1
ATOM 716 C CA . PRO A 1 85 ? -7.006 -18.197 7.788 1.00 94.94 85 PRO A CA 1
ATOM 717 C C . PRO A 1 85 ? -6.914 -17.855 6.297 1.00 94.94 85 PRO A C 1
ATOM 719 O O . PRO A 1 85 ? -5.960 -18.259 5.642 1.00 94.94 85 PRO A O 1
ATOM 722 N N . VAL A 1 86 ? -7.889 -17.121 5.754 1.00 95.31 86 VAL A N 1
ATOM 723 C CA . VAL A 1 86 ? -7.904 -16.712 4.344 1.00 95.31 86 VAL A CA 1
ATOM 724 C C . VAL A 1 86 ? -7.835 -15.199 4.256 1.00 95.31 86 VAL A C 1
ATOM 726 O O . VAL A 1 86 ? -8.703 -14.484 4.757 1.00 95.31 86 VAL A O 1
ATOM 729 N N . SER A 1 87 ? -6.825 -14.688 3.571 1.00 95.06 87 SER A N 1
ATOM 730 C CA . SER A 1 87 ? -6.656 -13.248 3.413 1.00 95.06 87 SER A CA 1
ATOM 731 C C . SER A 1 87 ? -5.975 -12.893 2.103 1.00 95.06 87 SER A C 1
ATOM 733 O O . SER A 1 87 ? -5.692 -13.750 1.263 1.00 95.06 87 SER A O 1
ATOM 735 N N . GLN A 1 88 ? -5.785 -11.597 1.889 1.00 91.69 88 GLN A N 1
ATOM 736 C CA . GLN A 1 88 ? -5.125 -11.082 0.708 1.00 91.69 88 GLN A CA 1
ATOM 737 C C . GLN A 1 88 ? -3.904 -10.264 1.105 1.00 91.69 88 GLN A C 1
ATOM 739 O O . GLN A 1 88 ? -3.793 -9.738 2.213 1.00 91.69 88 GLN A O 1
ATOM 744 N N . ARG A 1 89 ? -2.966 -10.198 0.167 1.00 89.75 89 ARG A N 1
ATOM 745 C CA . ARG A 1 89 ? -1.768 -9.388 0.289 1.00 89.75 89 ARG A CA 1
ATOM 746 C C . ARG A 1 89 ? -2.100 -7.970 -0.162 1.00 89.75 89 ARG A C 1
ATOM 748 O O . ARG A 1 89 ? -2.479 -7.768 -1.316 1.00 89.75 89 ARG A O 1
ATOM 755 N N . HIS A 1 90 ? -1.924 -7.018 0.738 1.00 87.75 90 HIS A N 1
ATOM 756 C CA . HIS A 1 90 ? -2.166 -5.598 0.518 1.00 87.75 90 HIS A CA 1
ATOM 757 C C . HIS A 1 90 ? -0.853 -4.834 0.635 1.00 87.75 90 HIS A C 1
ATOM 759 O O . HIS A 1 90 ? 0.046 -5.250 1.365 1.00 87.75 90 HIS A O 1
ATOM 765 N N . HIS A 1 91 ? -0.711 -3.731 -0.092 1.00 84.19 91 HIS A N 1
ATOM 766 C CA . HIS A 1 91 ? 0.423 -2.841 0.135 1.00 84.19 91 HIS A CA 1
ATOM 767 C C . HIS A 1 91 ? 0.264 -2.188 1.500 1.00 84.19 91 HIS A C 1
ATOM 769 O O . HIS A 1 91 ? -0.851 -1.839 1.881 1.00 84.19 91 HIS A O 1
ATOM 775 N N . LEU A 1 92 ? 1.367 -2.066 2.237 1.00 78.44 92 LEU A N 1
ATOM 776 C CA . LEU A 1 92 ? 1.313 -1.414 3.539 1.00 78.44 92 LEU A CA 1
ATOM 777 C C . LEU A 1 92 ? 1.014 0.076 3.371 1.00 78.44 92 LEU A C 1
ATOM 779 O O . LEU A 1 92 ? 0.115 0.598 4.009 1.00 78.44 92 LEU A O 1
ATOM 783 N N . TRP A 1 93 ? 1.730 0.746 2.473 1.00 73.62 93 TRP A N 1
ATOM 784 C CA . TRP A 1 93 ? 1.455 2.139 2.14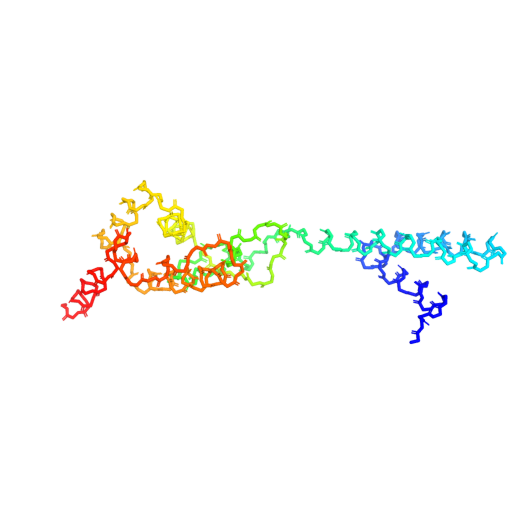8 1.00 73.62 93 TRP A CA 1
ATOM 785 C C . TRP A 1 93 ? 0.380 2.227 1.070 1.00 73.62 93 TRP A C 1
ATOM 787 O O . TRP A 1 93 ? 0.466 1.527 0.057 1.00 73.62 93 TRP A O 1
ATOM 797 N N . ASP A 1 94 ? -0.565 3.156 1.226 1.00 62.12 94 ASP A N 1
ATOM 798 C CA . ASP A 1 94 ? -1.601 3.462 0.224 1.00 62.12 94 ASP A CA 1
ATOM 799 C C . ASP A 1 94 ? -1.035 4.220 -1.002 1.00 62.12 94 ASP A C 1
ATOM 801 O O . ASP A 1 94 ? -1.716 4.924 -1.745 1.00 62.12 94 ASP A O 1
ATOM 805 N N . ILE A 1 95 ? 0.266 4.054 -1.248 1.00 54.28 95 ILE A N 1
ATOM 806 C CA . ILE A 1 95 ? 1.006 4.578 -2.390 1.00 54.28 95 ILE A CA 1
ATOM 807 C C . ILE A 1 95 ? 0.777 3.599 -3.539 1.00 54.28 95 ILE A C 1
ATOM 809 O O . ILE A 1 95 ? 1.646 2.831 -3.955 1.00 54.28 95 ILE A O 1
ATOM 813 N N . ALA A 1 96 ? -0.452 3.587 -4.047 1.00 51.12 96 ALA A N 1
ATOM 814 C CA . ALA A 1 96 ? -0.816 2.831 -5.239 1.00 51.12 96 ALA A CA 1
ATOM 815 C C . ALA A 1 96 ? -0.192 3.412 -6.526 1.00 51.12 96 ALA A C 1
ATOM 817 O O . ALA A 1 96 ? -0.329 2.805 -7.588 1.00 51.12 96 ALA A O 1
ATOM 818 N N . THR A 1 97 ? 0.503 4.553 -6.444 1.00 49.06 97 THR A N 1
ATOM 819 C CA . THR A 1 97 ? 1.085 5.276 -7.585 1.00 49.06 97 THR A CA 1
ATOM 820 C C . THR A 1 97 ? 2.158 4.485 -8.333 1.00 49.06 97 THR A C 1
ATOM 822 O O . THR A 1 97 ? 2.345 4.716 -9.524 1.00 49.06 97 THR A O 1
ATOM 825 N N . HIS A 1 98 ? 2.813 3.509 -7.695 1.00 49.38 98 HIS A N 1
ATOM 826 C CA . HIS A 1 98 ? 3.906 2.745 -8.302 1.00 49.38 98 HIS A CA 1
ATOM 827 C C . HIS A 1 98 ? 3.748 1.242 -8.056 1.00 49.38 98 HIS A C 1
ATOM 829 O O . HIS A 1 98 ? 4.487 0.631 -7.295 1.00 49.38 98 HIS A O 1
ATOM 835 N N . GLY A 1 99 ? 2.766 0.633 -8.718 1.00 60.19 99 GLY A N 1
ATOM 836 C CA . GLY A 1 99 ? 2.817 -0.795 -9.008 1.00 60.19 99 GLY A CA 1
ATOM 837 C C . GLY A 1 99 ? 2.844 -1.778 -7.838 1.00 60.19 99 GLY A C 1
ATOM 838 O O . GLY A 1 99 ? 2.180 -1.573 -6.830 1.00 60.19 99 GLY A O 1
ATOM 839 N N . GLU A 1 100 ? 3.528 -2.907 -8.037 1.00 65.94 100 GLU A N 1
ATOM 840 C CA . GLU A 1 100 ? 3.803 -3.949 -7.041 1.00 65.94 100 GLU A CA 1
ATOM 841 C C . GLU A 1 100 ? 4.784 -3.422 -5.978 1.00 65.94 100 GLU A C 1
ATOM 843 O O . GLU A 1 100 ? 5.940 -3.137 -6.285 1.00 65.94 100 GLU A O 1
ATOM 848 N N . ASN A 1 101 ? 4.339 -3.320 -4.722 1.00 69.06 101 ASN A N 1
ATOM 849 C CA . ASN A 1 101 ? 5.203 -2.936 -3.604 1.00 69.06 101 ASN A CA 1
ATOM 850 C C . ASN A 1 101 ? 5.783 -4.184 -2.915 1.00 69.06 101 ASN A C 1
ATOM 852 O O . ASN A 1 101 ? 5.060 -5.149 -2.665 1.00 69.06 101 ASN A O 1
ATOM 856 N N . ALA A 1 102 ? 7.079 -4.165 -2.592 1.00 70.75 102 ALA A N 1
ATOM 857 C CA . ALA A 1 102 ? 7.736 -5.251 -1.861 1.00 70.75 102 ALA A CA 1
ATOM 858 C C . ALA A 1 102 ? 7.286 -5.334 -0.393 1.00 70.75 102 ALA A C 1
ATOM 860 O O . ALA A 1 102 ? 7.310 -6.413 0.199 1.00 70.75 102 ALA A O 1
ATOM 861 N N . VAL A 1 103 ? 6.857 -4.216 0.195 1.00 79.50 103 VAL A N 1
ATOM 862 C CA . VAL A 1 103 ? 6.355 -4.180 1.567 1.00 79.50 103 VAL A CA 1
ATOM 863 C C . VAL A 1 103 ? 4.846 -4.310 1.545 1.00 79.50 103 VAL A C 1
ATOM 865 O O . VAL A 1 103 ? 4.086 -3.409 1.175 1.00 79.50 103 VAL A O 1
ATOM 868 N N . THR A 1 104 ? 4.421 -5.493 1.954 1.00 86.25 104 THR A N 1
ATOM 869 C CA . THR A 1 104 ? 3.025 -5.889 1.964 1.00 86.25 104 THR A CA 1
ATOM 870 C C . THR A 1 104 ? 2.626 -6.419 3.324 1.00 86.25 104 THR A C 1
ATOM 872 O O . THR A 1 104 ? 3.441 -7.026 4.016 1.00 86.25 104 THR A O 1
ATOM 875 N N . VAL A 1 105 ? 1.353 -6.268 3.657 1.00 90.44 105 VAL A N 1
ATOM 876 C CA . VAL A 1 105 ? 0.727 -6.860 4.833 1.00 90.44 105 VAL A CA 1
ATOM 877 C C . VAL A 1 105 ? -0.385 -7.806 4.397 1.00 90.44 105 VAL A C 1
ATOM 879 O O . VAL A 1 105 ? -1.073 -7.581 3.401 1.00 90.44 105 VAL A O 1
ATOM 882 N N . GLN A 1 106 ? -0.543 -8.898 5.132 1.00 93.94 106 GLN A N 1
ATOM 883 C CA . GLN A 1 106 ? -1.551 -9.907 4.858 1.00 93.94 106 GLN A CA 1
ATOM 884 C C . GLN A 1 106 ? -2.797 -9.603 5.705 1.00 93.94 106 GLN A C 1
ATOM 886 O O . GLN A 1 106 ? -2.744 -9.723 6.927 1.00 93.94 106 GLN A O 1
ATOM 891 N N . LEU A 1 107 ? -3.913 -9.196 5.091 1.00 95.50 107 LEU A N 1
ATOM 892 C CA . LEU A 1 107 ? -5.134 -8.798 5.812 1.00 95.50 107 LEU A CA 1
ATOM 893 C C . LEU A 1 107 ? -6.378 -9.484 5.258 1.00 95.50 107 LEU A C 1
ATOM 895 O O . LEU A 1 107 ? -6.563 -9.608 4.047 1.00 95.50 107 LEU A O 1
ATOM 899 N N . CYS A 1 108 ? -7.244 -9.962 6.152 1.00 96.06 108 CYS A N 1
ATOM 900 C CA . CYS A 1 108 ? -8.571 -10.416 5.749 1.00 96.06 108 CYS A CA 1
ATOM 901 C C . CYS A 1 108 ? -9.441 -9.207 5.361 1.00 96.06 108 CYS A C 1
ATOM 903 O O . CYS A 1 108 ? -9.132 -8.085 5.777 1.00 96.06 108 CYS A O 1
ATOM 905 N N . PRO A 1 109 ? -10.551 -9.413 4.625 1.00 95.25 109 PRO A N 1
ATOM 906 C CA . PRO A 1 109 ? -11.401 -8.314 4.165 1.00 95.25 109 PRO A CA 1
ATOM 907 C C . PRO A 1 109 ? -11.843 -7.360 5.283 1.00 95.25 109 PRO A C 1
ATOM 909 O O . PRO A 1 109 ? -11.797 -6.150 5.102 1.00 95.25 109 PRO A O 1
ATOM 912 N N . ASN A 1 110 ? -12.173 -7.887 6.466 1.00 95.69 110 ASN A N 1
ATOM 913 C CA . ASN A 1 110 ? -12.628 -7.070 7.596 1.00 95.69 110 ASN A CA 1
ATOM 914 C C . ASN A 1 110 ? -11.506 -6.206 8.190 1.00 95.69 110 ASN A C 1
ATOM 916 O O . ASN A 1 110 ? -11.717 -5.032 8.475 1.00 95.69 110 ASN A O 1
ATOM 920 N N . CYS A 1 111 ? -10.305 -6.765 8.374 1.00 96.19 111 CYS A N 1
ATOM 921 C CA . CYS A 1 111 ? -9.165 -6.000 8.887 1.00 96.19 111 CYS A CA 1
ATOM 922 C C . CYS A 1 111 ? -8.645 -4.989 7.859 1.00 96.19 111 CYS A C 1
ATOM 924 O O . CYS A 1 111 ? -8.206 -3.910 8.243 1.00 96.19 111 CYS A O 1
ATOM 926 N N . HIS A 1 112 ? -8.709 -5.324 6.568 1.00 95.31 112 HIS A N 1
ATOM 927 C CA . HIS A 1 112 ? -8.353 -4.410 5.487 1.00 95.31 112 HIS A CA 1
ATOM 928 C C . HIS A 1 112 ? -9.339 -3.237 5.384 1.00 95.31 112 HIS A C 1
ATOM 930 O O . HIS A 1 112 ? -8.921 -2.089 5.263 1.00 95.31 112 HIS A O 1
ATOM 936 N N . GLU A 1 113 ? -10.640 -3.500 5.515 1.00 95.62 113 GLU A N 1
ATOM 937 C CA . GLU A 1 113 ? -11.650 -2.440 5.555 1.00 95.62 113 GLU A CA 1
ATOM 938 C C . GLU A 1 113 ? -11.489 -1.552 6.793 1.00 95.62 113 GLU A C 1
ATOM 940 O O . GLU A 1 113 ? -11.483 -0.328 6.684 1.00 95.62 113 GLU A O 1
ATOM 945 N N . LEU A 1 114 ? -11.271 -2.148 7.972 1.00 96.50 114 LEU A N 1
ATOM 946 C CA . LEU A 1 114 ? -11.019 -1.377 9.189 1.00 96.50 114 LEU A CA 1
ATOM 947 C C . LEU A 1 114 ? -9.778 -0.484 9.049 1.00 96.50 114 LEU A C 1
ATOM 949 O O . LEU A 1 114 ? -9.819 0.675 9.457 1.00 96.50 114 LEU A O 1
ATOM 953 N N . HIS A 1 115 ? -8.709 -0.988 8.426 1.00 95.62 115 HIS A N 1
ATOM 954 C CA . HIS A 1 115 ? -7.533 -0.185 8.091 1.00 95.62 115 HIS A CA 1
ATOM 955 C C . HIS A 1 115 ? -7.907 1.047 7.248 1.00 95.62 115 HIS A C 1
ATOM 957 O O . HIS A 1 115 ? -7.540 2.162 7.616 1.00 95.62 115 HIS A O 1
ATOM 963 N N . HIS A 1 116 ? -8.685 0.885 6.172 1.00 95.19 116 HIS A N 1
ATOM 964 C CA . HIS A 1 116 ? -9.128 2.016 5.348 1.00 95.19 116 HIS A CA 1
ATOM 965 C C . HIS A 1 116 ? -10.025 2.998 6.101 1.00 95.19 116 HIS A C 1
ATOM 967 O O . HIS A 1 116 ? -9.858 4.209 5.963 1.00 95.19 116 HIS A O 1
ATOM 973 N N . LEU A 1 117 ? -10.960 2.507 6.915 1.00 97.12 117 LEU A N 1
ATOM 974 C CA . LEU A 1 117 ? -11.833 3.365 7.712 1.00 97.12 117 LEU A CA 1
ATOM 975 C C . LEU A 1 117 ? -11.024 4.197 8.717 1.00 97.12 117 LEU A C 1
ATOM 977 O O . LEU A 1 117 ? -11.224 5.407 8.818 1.00 97.12 117 LEU A O 1
ATOM 981 N N . MET A 1 118 ? -10.068 3.583 9.413 1.00 97.06 118 MET A N 1
ATOM 982 C CA . MET A 1 118 ? -9.190 4.294 10.343 1.00 97.06 118 MET A CA 1
ATOM 983 C C . MET A 1 118 ? -8.263 5.282 9.621 1.00 97.06 118 MET A C 1
ATOM 985 O O . MET A 1 118 ? -8.115 6.413 10.082 1.00 97.06 118 MET A O 1
ATOM 989 N N . TYR A 1 119 ? -7.695 4.909 8.468 1.00 95.50 119 TYR A N 1
ATOM 990 C CA . TYR A 1 119 ? -6.910 5.831 7.642 1.00 95.50 119 TYR A CA 1
ATOM 991 C C . TYR A 1 119 ? -7.749 7.036 7.205 1.00 95.50 119 TYR A C 1
ATOM 993 O O . TYR A 1 119 ? -7.345 8.173 7.416 1.00 95.50 119 TYR A O 1
ATOM 1001 N N . ASN A 1 120 ? -8.949 6.820 6.664 1.00 96.06 120 ASN A N 1
ATOM 1002 C CA . ASN A 1 120 ? -9.826 7.907 6.226 1.00 96.06 120 ASN A CA 1
ATOM 1003 C C . ASN A 1 120 ? -10.265 8.807 7.387 1.00 96.06 120 ASN A C 1
ATOM 1005 O O . ASN A 1 120 ? -10.378 10.020 7.213 1.00 96.06 120 ASN A O 1
ATOM 1009 N N . ALA A 1 121 ? -10.485 8.241 8.574 1.00 97.31 121 ALA A N 1
ATOM 1010 C CA . ALA A 1 121 ? -10.773 9.018 9.772 1.00 97.31 121 ALA A CA 1
ATOM 1011 C C . ALA A 1 121 ? -9.599 9.936 10.158 1.00 97.31 121 ALA A C 1
ATOM 1013 O O . ALA A 1 121 ? -9.827 11.107 10.451 1.00 97.31 121 ALA A O 1
ATOM 1014 N N . LEU A 1 122 ? -8.362 9.426 10.121 1.00 96.44 122 LEU A N 1
ATOM 1015 C CA . LEU A 1 122 ? -7.164 10.136 10.585 1.00 96.44 122 LEU A CA 1
ATOM 1016 C C . LEU A 1 122 ? -6.531 11.053 9.524 1.00 96.44 122 LEU A C 1
ATOM 1018 O O . LEU A 1 122 ? -6.218 12.205 9.817 1.00 96.44 122 LEU A O 1
ATOM 1022 N N . ALA A 1 123 ? -6.329 10.557 8.303 1.00 94.81 123 ALA A N 1
ATOM 1023 C CA . ALA A 1 123 ? -5.649 11.262 7.215 1.00 94.81 123 ALA A CA 1
ATOM 1024 C C . ALA A 1 123 ? -6.577 12.220 6.458 1.00 94.81 123 ALA A C 1
ATOM 1026 O O . ALA A 1 123 ? -6.143 13.290 6.024 1.00 94.81 123 ALA A O 1
ATOM 1027 N N . ARG A 1 124 ? -7.846 11.828 6.275 1.00 94.31 124 ARG A N 1
ATOM 1028 C CA . ARG A 1 124 ? -8.824 12.531 5.423 1.00 94.31 124 ARG A CA 1
ATOM 1029 C C . ARG A 1 124 ? -9.934 13.240 6.202 1.00 94.31 124 ARG A C 1
ATOM 1031 O O . ARG A 1 124 ? -10.783 13.857 5.572 1.00 94.31 124 ARG A O 1
ATOM 1038 N N . ASP A 1 125 ? -9.930 13.143 7.533 1.00 96.06 125 ASP A N 1
ATOM 1039 C CA . ASP A 1 125 ? -10.963 13.700 8.422 1.00 96.06 125 ASP A CA 1
ATOM 1040 C C . ASP A 1 125 ? -12.400 13.296 8.020 1.00 96.06 125 ASP A C 1
ATOM 1042 O O . ASP A 1 125 ? -13.350 14.076 8.054 1.00 96.06 125 ASP A O 1
ATOM 1046 N N . SER A 1 126 ? -12.572 12.042 7.589 1.00 97.81 126 SER A N 1
ATOM 1047 C CA . SER A 1 126 ? -13.876 11.520 7.172 1.00 97.81 126 SER A CA 1
ATOM 1048 C C . SER A 1 126 ? -14.782 11.266 8.380 1.00 97.81 126 SER A C 1
ATOM 1050 O O . SER A 1 126 ? -14.626 10.260 9.077 1.00 97.81 126 SER A O 1
ATOM 1052 N N . LEU A 1 127 ? -15.794 12.119 8.577 1.00 97.62 127 LEU A N 1
ATOM 1053 C CA . LEU A 1 127 ? -16.809 11.959 9.632 1.00 97.62 127 LEU A CA 1
ATOM 1054 C C . LEU A 1 127 ? -17.552 10.616 9.546 1.00 97.62 127 LEU A C 1
ATOM 1056 O O . LEU A 1 127 ? -17.854 9.987 10.562 1.00 97.62 127 LEU A O 1
ATOM 1060 N N . TYR A 1 128 ? -17.831 10.149 8.325 1.00 98.00 128 TYR A N 1
ATOM 1061 C CA . TYR A 1 128 ? -18.465 8.849 8.104 1.00 98.00 128 TYR A CA 1
ATOM 1062 C C . TYR A 1 128 ? -17.580 7.707 8.613 1.00 98.00 128 TYR A C 1
ATOM 1064 O O . TYR A 1 128 ? -18.042 6.837 9.353 1.00 98.00 128 TYR A O 1
ATOM 1072 N N . SER A 1 129 ? -16.292 7.737 8.264 1.00 98.12 129 SER A N 1
ATOM 1073 C CA . SER A 1 129 ? -15.344 6.714 8.698 1.00 98.12 129 SER A CA 1
ATOM 1074 C C . SER A 1 129 ? -15.107 6.774 10.207 1.00 98.12 129 SER A C 1
ATOM 1076 O O . SER A 1 129 ? -15.094 5.726 10.842 1.00 98.12 129 SER A O 1
ATOM 1078 N N . GLN A 1 130 ? -15.025 7.968 10.803 1.00 97.75 130 GLN A N 1
ATOM 1079 C CA . GLN A 1 130 ? -14.924 8.146 12.259 1.00 97.75 130 GLN A CA 1
ATOM 1080 C C . GLN A 1 130 ? -16.083 7.461 12.993 1.00 97.75 130 GLN A C 1
ATOM 1082 O O . GLN A 1 130 ? -15.858 6.676 13.916 1.00 97.75 130 GLN A O 1
ATOM 1087 N N . LYS A 1 131 ? -17.326 7.686 12.541 1.00 97.56 131 LYS A N 1
ATOM 1088 C CA . LYS A 1 131 ? -18.517 7.042 13.116 1.00 97.56 131 LYS A CA 1
ATOM 1089 C C . LYS A 1 131 ? -18.433 5.515 13.047 1.00 97.56 131 LYS A C 1
ATOM 1091 O O . LYS A 1 131 ? -18.730 4.844 14.035 1.00 97.56 131 LYS A O 1
ATOM 1096 N N . LEU A 1 132 ? -18.047 4.965 11.895 1.00 97.69 132 LEU A N 1
ATOM 1097 C CA . LEU A 1 132 ? -17.952 3.516 11.712 1.00 97.69 132 LEU A CA 1
ATOM 1098 C C . LEU A 1 132 ? -16.832 2.894 12.541 1.00 97.69 132 LEU A C 1
ATOM 1100 O O . LEU A 1 132 ? -17.061 1.867 13.174 1.00 97.69 132 LEU A O 1
ATOM 1104 N N . VAL A 1 133 ? -15.647 3.509 12.571 1.00 97.06 133 VAL A N 1
ATOM 1105 C CA . VAL A 1 133 ? -14.523 3.000 13.366 1.00 97.06 133 VAL A CA 1
ATOM 1106 C C . VAL A 1 133 ? -14.906 2.942 14.834 1.00 97.06 133 VAL A C 1
ATOM 1108 O O . VAL A 1 133 ? -14.765 1.884 15.436 1.00 97.06 133 VAL A O 1
ATOM 1111 N N . ARG A 1 134 ? -15.451 4.027 15.395 1.00 95.62 134 ARG A N 1
ATOM 1112 C CA . ARG A 1 134 ? -15.887 4.053 16.799 1.00 95.62 134 ARG A CA 1
ATOM 1113 C C . ARG A 1 134 ? -16.912 2.963 17.089 1.00 95.62 134 ARG A C 1
ATOM 1115 O O . ARG A 1 134 ? -16.738 2.197 18.026 1.00 95.62 134 ARG A O 1
ATOM 1122 N N . HIS A 1 135 ? -17.912 2.809 16.219 1.00 95.62 135 HIS A N 1
ATOM 1123 C CA . HIS A 1 135 ? -18.894 1.733 16.353 1.00 95.62 135 HIS A CA 1
ATOM 1124 C C . HIS A 1 135 ? -18.251 0.336 16.351 1.00 95.62 135 HIS A C 1
ATOM 1126 O O . HIS A 1 135 ? -18.639 -0.519 17.142 1.00 95.62 135 HIS A O 1
ATOM 1132 N N . VAL A 1 136 ? -17.263 0.094 15.483 1.00 95.12 136 VAL A N 1
ATOM 1133 C CA . VAL A 1 136 ? -16.536 -1.183 15.434 1.00 95.12 136 VAL A CA 1
ATOM 1134 C C . VAL A 1 136 ? -15.696 -1.394 16.696 1.00 95.12 136 VAL A C 1
ATOM 1136 O O . VAL A 1 136 ? -15.749 -2.486 17.264 1.00 95.12 136 VAL A O 1
ATOM 1139 N N . LEU A 1 137 ? -14.965 -0.373 17.150 1.00 94.25 137 LEU A N 1
ATOM 1140 C CA . LEU A 1 137 ? -14.139 -0.421 18.361 1.00 94.25 137 LEU A CA 1
ATOM 1141 C C . LEU A 1 137 ? -14.986 -0.695 19.615 1.00 94.25 137 LEU A C 1
ATOM 1143 O O . LEU A 1 137 ? -14.632 -1.557 20.415 1.00 94.25 137 LEU A O 1
ATOM 1147 N N . ASP A 1 138 ? -16.146 -0.049 19.742 1.00 91.75 138 ASP A N 1
ATOM 1148 C CA . ASP A 1 138 ? -17.060 -0.225 20.879 1.00 91.75 138 ASP A CA 1
ATOM 1149 C C . ASP A 1 138 ? -17.932 -1.493 20.783 1.00 91.75 138 ASP A C 1
ATOM 1151 O O . ASP A 1 138 ? -18.615 -1.855 21.739 1.00 91.75 138 ASP A O 1
ATOM 1155 N N . SER A 1 139 ? -17.929 -2.202 19.647 1.00 91.88 139 SER A N 1
ATOM 1156 C CA . SER A 1 139 ? -18.823 -3.352 19.427 1.00 91.88 139 SER A CA 1
ATOM 1157 C C . SER A 1 139 ? -18.516 -4.577 20.296 1.00 91.88 139 SER A C 1
ATOM 1159 O O . SER A 1 139 ? -19.333 -5.498 20.359 1.00 91.88 139 SER A O 1
ATOM 1161 N N . GLY A 1 140 ? -17.314 -4.655 20.877 1.00 87.88 140 GLY A N 1
ATOM 1162 C CA . GLY A 1 140 ? -16.813 -5.841 21.581 1.00 87.88 140 GLY A CA 1
ATOM 1163 C C . GLY A 1 140 ? -16.560 -7.061 20.681 1.00 87.88 140 GLY A C 1
ATOM 1164 O O . GLY A 1 140 ? -16.215 -8.128 21.179 1.00 87.88 140 GLY A O 1
ATOM 1165 N N . ARG A 1 141 ? -16.729 -6.936 19.356 1.00 89.50 141 ARG A N 1
ATOM 1166 C CA . ARG A 1 141 ? -16.527 -8.035 18.387 1.00 89.50 141 ARG A CA 1
ATOM 1167 C C . ARG A 1 141 ? -15.128 -8.066 17.782 1.00 89.50 141 ARG A C 1
ATOM 1169 O O . ARG A 1 141 ? -14.777 -9.023 17.094 1.00 89.50 141 ARG A O 1
ATOM 1176 N N . LEU A 1 142 ? -14.353 -7.009 17.991 1.00 91.25 142 LEU A N 1
ATOM 1177 C CA . LEU A 1 142 ? -12.982 -6.896 17.524 1.00 91.25 142 LEU A CA 1
ATOM 1178 C C . LEU A 1 142 ? -12.032 -7.265 18.663 1.00 91.25 142 LEU A C 1
ATOM 1180 O O . LEU A 1 142 ? -12.093 -6.669 19.734 1.00 91.25 142 LEU A O 1
ATOM 1184 N N . ALA A 1 143 ? -11.136 -8.222 18.417 1.00 92.62 143 ALA A N 1
ATOM 1185 C CA . ALA A 1 143 ? -10.061 -8.524 19.355 1.00 92.62 143 ALA A CA 1
ATOM 1186 C C . ALA A 1 143 ? -9.147 -7.290 19.522 1.00 92.62 143 ALA A C 1
ATOM 1188 O O . ALA A 1 143 ? -8.700 -6.743 18.500 1.00 92.62 143 ALA A O 1
ATOM 1189 N N . PRO A 1 144 ? -8.833 -6.857 20.758 1.00 94.06 144 PRO A N 1
ATOM 1190 C CA . PRO A 1 144 ? -8.019 -5.669 20.998 1.00 94.06 144 PRO A CA 1
ATOM 1191 C C . PRO A 1 144 ? -6.683 -5.659 20.258 1.00 94.06 144 PRO A C 1
ATOM 1193 O O . PRO A 1 144 ? -6.286 -4.643 19.685 1.00 94.06 144 PRO A O 1
ATOM 1196 N N . GLU A 1 145 ? -6.025 -6.811 20.184 1.00 95.00 145 GLU A N 1
ATOM 1197 C CA . GLU A 1 145 ? -4.732 -6.991 19.531 1.00 95.00 145 GLU A CA 1
ATOM 1198 C C . GLU A 1 145 ? -4.807 -6.699 18.030 1.00 95.00 145 GLU A C 1
ATOM 1200 O O . GLU A 1 145 ? -3.864 -6.144 17.461 1.00 95.00 145 GLU A O 1
ATOM 1205 N N . ALA A 1 146 ? -5.927 -7.037 17.384 1.00 95.94 146 ALA A N 1
ATOM 1206 C CA . ALA A 1 146 ? -6.127 -6.766 15.966 1.00 95.94 146 ALA A CA 1
ATOM 1207 C C . ALA A 1 146 ? -6.236 -5.258 15.709 1.00 95.94 146 ALA A C 1
ATOM 1209 O O . ALA A 1 146 ? -5.583 -4.747 14.797 1.00 95.94 146 ALA A O 1
ATOM 1210 N N . ALA A 1 147 ? -6.998 -4.538 16.541 1.00 96.25 147 ALA A N 1
ATOM 1211 C CA . ALA A 1 147 ? -7.104 -3.082 16.457 1.00 96.25 147 ALA A CA 1
ATOM 1212 C C . ALA A 1 147 ? -5.745 -2.406 16.683 1.00 96.25 147 ALA A C 1
ATOM 1214 O O . ALA A 1 147 ? -5.352 -1.537 15.910 1.00 96.25 147 ALA A O 1
ATOM 1215 N N . ILE A 1 148 ? -5.007 -2.837 17.713 1.00 96.19 148 ILE A N 1
ATOM 1216 C CA . ILE A 1 148 ? -3.694 -2.282 18.070 1.00 96.19 148 ILE A CA 1
ATOM 1217 C C . ILE A 1 148 ? -2.686 -2.486 16.934 1.00 96.19 148 ILE A C 1
ATOM 1219 O O . ILE A 1 148 ? -1.957 -1.556 16.590 1.00 96.19 148 ILE A O 1
ATOM 1223 N N . ARG A 1 149 ? -2.657 -3.672 16.310 1.00 96.25 149 ARG A N 1
ATOM 1224 C CA . ARG A 1 149 ? -1.782 -3.943 15.155 1.00 96.25 149 ARG A CA 1
ATOM 1225 C C . ARG A 1 149 ? -2.116 -3.049 13.964 1.00 96.25 149 ARG A C 1
ATOM 1227 O O . ARG A 1 149 ? -1.209 -2.444 13.398 1.00 96.25 149 ARG A O 1
ATOM 1234 N N . ILE A 1 150 ? -3.402 -2.935 13.618 1.00 95.94 150 ILE A N 1
ATOM 1235 C CA . ILE A 1 150 ? -3.861 -2.078 12.514 1.00 95.94 150 ILE A CA 1
ATOM 1236 C C . ILE A 1 150 ? -3.491 -0.618 12.783 1.00 95.94 150 ILE A C 1
ATOM 1238 O O . ILE A 1 150 ? -2.916 0.041 11.920 1.00 95.94 150 ILE A O 1
ATOM 1242 N N . TYR A 1 151 ? -3.747 -0.136 13.998 1.00 95.88 151 TYR A N 1
ATOM 1243 C CA . TYR A 1 151 ? -3.373 1.208 14.416 1.00 95.88 151 TYR A CA 1
ATOM 1244 C C . TYR A 1 151 ? -1.859 1.453 14.339 1.00 95.88 151 TYR A C 1
ATOM 1246 O O . TYR A 1 151 ? -1.428 2.500 13.859 1.00 95.88 151 TYR A O 1
ATOM 1254 N N . GLY A 1 152 ? -1.039 0.480 14.748 1.00 94.81 152 GLY A N 1
ATOM 1255 C CA . GLY A 1 152 ? 0.418 0.562 14.647 1.00 94.81 152 GLY A CA 1
ATOM 1256 C C . GLY A 1 152 ? 0.905 0.761 13.209 1.00 94.81 152 GLY A C 1
ATOM 1257 O O . GLY A 1 152 ? 1.737 1.633 12.957 1.00 94.81 152 GLY A O 1
ATOM 1258 N N . TRP A 1 153 ? 0.349 0.013 12.251 1.00 93.44 153 TRP A N 1
ATOM 1259 C CA . TRP A 1 153 ? 0.652 0.208 10.829 1.00 93.44 153 TRP A CA 1
ATOM 1260 C C . TRP A 1 153 ? 0.205 1.579 10.325 1.00 93.44 153 TRP A C 1
ATOM 1262 O O . TRP A 1 153 ? 0.973 2.256 9.645 1.00 93.44 153 TRP A O 1
ATOM 1272 N N . LEU A 1 154 ? -0.990 2.027 10.711 1.00 93.31 154 LEU A N 1
ATOM 1273 C CA . LEU A 1 154 ? -1.506 3.341 10.329 1.00 93.31 154 LEU A CA 1
ATOM 1274 C C . LEU A 1 154 ? -0.629 4.480 10.834 1.00 93.31 154 LEU A C 1
ATOM 1276 O O . LEU A 1 154 ? -0.333 5.391 10.069 1.00 93.31 154 LEU A O 1
ATOM 1280 N N . ARG A 1 155 ? -0.147 4.418 12.081 1.00 93.50 155 ARG A N 1
ATOM 1281 C CA . ARG A 1 155 ? 0.793 5.424 12.595 1.00 93.50 155 ARG A CA 1
ATOM 1282 C C . ARG A 1 155 ? 2.066 5.500 11.757 1.00 93.50 155 ARG A C 1
ATOM 1284 O O . ARG A 1 155 ? 2.527 6.603 11.486 1.00 93.50 155 ARG A O 1
ATOM 1291 N N . ALA A 1 156 ? 2.614 4.358 11.340 1.00 91.94 156 ALA A N 1
ATOM 1292 C CA . ALA A 1 156 ? 3.807 4.324 10.494 1.00 91.94 156 ALA A CA 1
ATOM 1293 C C . ALA A 1 156 ? 3.545 4.923 9.101 1.00 91.94 156 ALA A C 1
ATOM 1295 O O . ALA A 1 156 ? 4.383 5.657 8.583 1.00 91.94 156 ALA A O 1
ATOM 1296 N N . ILE A 1 157 ? 2.373 4.655 8.515 1.00 91.06 157 ILE A N 1
ATOM 1297 C CA . ILE A 1 157 ? 1.960 5.236 7.228 1.00 91.06 157 ILE A CA 1
ATOM 1298 C C . ILE A 1 157 ? 1.801 6.753 7.354 1.00 91.06 157 ILE A C 1
ATOM 1300 O O . ILE A 1 157 ? 2.383 7.491 6.567 1.00 91.06 157 ILE A O 1
ATOM 1304 N N . LEU A 1 158 ? 1.076 7.229 8.370 1.00 92.56 158 LEU A N 1
ATOM 1305 C CA . LEU A 1 158 ? 0.881 8.661 8.607 1.00 92.56 158 LEU A CA 1
ATOM 1306 C C . LEU A 1 158 ? 2.211 9.381 8.859 1.00 92.56 158 LEU A C 1
ATOM 1308 O O . LEU A 1 158 ? 2.406 10.475 8.342 1.00 92.56 158 LEU A O 1
ATOM 1312 N N . ALA A 1 159 ? 3.133 8.768 9.612 1.00 93.06 159 ALA A N 1
ATOM 1313 C CA . ALA A 1 159 ? 4.464 9.330 9.860 1.00 93.06 159 ALA A CA 1
ATOM 1314 C C . ALA A 1 159 ? 5.236 9.507 8.556 1.00 93.06 159 ALA A C 1
ATOM 1316 O O . ALA A 1 159 ? 5.714 10.602 8.274 1.00 93.06 159 ALA A O 1
ATOM 1317 N N . TYR A 1 160 ? 5.261 8.463 7.728 1.00 89.19 160 TYR A N 1
ATOM 1318 C CA . TYR A 1 160 ? 5.875 8.524 6.410 1.00 89.19 160 TYR A CA 1
ATOM 1319 C C . TYR A 1 160 ? 5.250 9.625 5.536 1.00 89.19 160 TYR A C 1
ATOM 1321 O O . TYR A 1 160 ? 5.969 10.410 4.921 1.00 89.19 160 TYR A O 1
ATOM 1329 N N . GLU A 1 161 ? 3.920 9.729 5.479 1.00 90.31 161 GLU A N 1
ATOM 1330 C CA . GLU A 1 161 ? 3.249 10.754 4.667 1.00 90.31 161 GLU A CA 1
ATOM 1331 C C . GLU A 1 161 ? 3.519 12.180 5.182 1.00 90.31 161 GLU A C 1
ATOM 1333 O O . GLU A 1 161 ? 3.691 13.096 4.378 1.00 90.31 161 GLU A O 1
ATOM 1338 N N . ILE A 1 162 ? 3.626 12.373 6.501 1.00 93.19 162 ILE A N 1
ATOM 1339 C CA . ILE A 1 162 ? 4.020 13.652 7.115 1.00 93.19 162 ILE A CA 1
ATOM 1340 C C . ILE A 1 162 ? 5.476 13.997 6.778 1.00 93.19 162 ILE A C 1
ATOM 1342 O O . ILE A 1 162 ? 5.756 15.126 6.382 1.00 93.19 162 ILE A O 1
ATOM 1346 N N . GLU A 1 163 ? 6.400 13.038 6.884 1.00 92.19 163 GLU A N 1
ATOM 1347 C CA . GLU A 1 163 ? 7.819 13.229 6.544 1.00 92.19 163 GLU A CA 1
ATOM 1348 C C . GLU A 1 163 ? 8.020 13.623 5.073 1.00 92.19 163 GLU A C 1
ATOM 1350 O O . GLU A 1 163 ? 8.921 14.397 4.755 1.00 92.19 163 GLU A O 1
ATOM 1355 N N . ASN A 1 164 ? 7.151 13.144 4.178 1.00 87.69 164 ASN A N 1
ATOM 1356 C CA . ASN A 1 164 ? 7.154 13.514 2.759 1.00 87.69 164 ASN A CA 1
ATOM 1357 C C . ASN A 1 164 ? 6.369 14.808 2.459 1.00 87.69 164 ASN A C 1
ATOM 1359 O O . ASN A 1 164 ? 6.272 15.213 1.300 1.00 87.69 164 ASN A O 1
ATOM 1363 N N . GLY A 1 165 ? 5.804 15.462 3.479 1.00 90.62 165 GLY A N 1
ATOM 1364 C CA . GLY A 1 165 ? 5.038 16.702 3.337 1.00 90.62 165 GLY A CA 1
ATOM 1365 C C . GLY A 1 165 ? 3.659 16.524 2.693 1.00 90.62 165 GLY A C 1
ATOM 1366 O O . GLY A 1 165 ? 3.103 17.488 2.173 1.00 90.62 165 GLY A O 1
ATOM 1367 N N . TRP A 1 166 ? 3.107 15.307 2.688 1.00 90.62 166 TRP A N 1
ATOM 1368 C CA . TRP A 1 166 ? 1.788 15.009 2.110 1.00 90.62 166 TRP A CA 1
ATOM 1369 C C . TRP A 1 166 ? 0.643 15.173 3.111 1.00 90.62 166 TRP A C 1
ATOM 1371 O O . TRP A 1 166 ? -0.512 15.298 2.705 1.00 90.62 166 TRP A O 1
ATOM 1381 N N . LEU A 1 167 ? 0.958 15.167 4.407 1.00 93.38 167 LEU A N 1
ATOM 1382 C CA . LEU A 1 167 ? 0.019 15.374 5.504 1.00 93.38 167 LEU A CA 1
ATOM 1383 C C . LEU A 1 167 ? 0.580 16.360 6.531 1.00 93.38 167 LEU A C 1
ATOM 1385 O O . LEU A 1 167 ? 1.790 16.509 6.697 1.00 93.38 167 LEU A O 1
ATOM 1389 N N . GLU A 1 168 ? -0.322 17.004 7.263 1.00 96.81 168 GLU A N 1
ATOM 1390 C CA . GLU A 1 168 ? 0.009 17.917 8.346 1.00 96.81 168 GLU A CA 1
ATOM 1391 C C . GLU A 1 168 ? 0.447 17.161 9.609 1.00 96.81 168 GLU A C 1
ATOM 1393 O O . GLU A 1 168 ? -0.179 16.182 10.023 1.00 96.81 168 GLU A O 1
ATOM 1398 N N . SER A 1 169 ? 1.490 17.656 10.281 1.00 96.50 169 SER A N 1
ATOM 1399 C CA . SER A 1 169 ? 2.105 16.988 11.439 1.00 96.50 169 SER A CA 1
ATOM 1400 C C . SER A 1 169 ? 1.151 16.760 12.616 1.00 96.50 169 SER A C 1
ATOM 1402 O O . SER A 1 169 ? 1.296 15.780 13.350 1.00 96.50 169 SER A O 1
ATOM 1404 N N . PHE A 1 170 ? 0.134 17.613 12.785 1.00 96.56 170 PHE A N 1
ATOM 1405 C CA . PHE A 1 170 ? -0.844 17.470 13.865 1.00 96.56 170 PHE A CA 1
ATOM 1406 C C . PHE A 1 170 ? -1.678 16.185 13.754 1.00 96.56 170 PHE A C 1
ATOM 1408 O O . PHE A 1 170 ? -2.214 15.736 14.768 1.00 96.56 170 PHE A O 1
ATOM 1415 N N . LYS A 1 171 ? -1.759 15.553 12.572 1.00 95.81 171 LYS A N 1
ATOM 1416 C CA . LYS A 1 171 ? -2.527 14.312 12.354 1.00 95.81 171 LYS A CA 1
ATOM 1417 C C . LYS A 1 171 ? -1.954 13.087 13.075 1.00 95.81 171 LYS A C 1
ATOM 1419 O O . LYS A 1 171 ? -2.618 12.057 13.157 1.00 95.81 171 LYS A O 1
ATOM 1424 N N . LEU A 1 172 ? -0.745 13.201 13.629 1.00 95.12 172 LEU A N 1
ATOM 1425 C CA . LEU A 1 172 ? -0.136 12.208 14.520 1.00 95.12 172 LEU A CA 1
ATOM 1426 C C . LEU A 1 172 ? -0.144 12.602 16.001 1.00 95.12 172 LEU A C 1
ATOM 1428 O O . LEU A 1 172 ? 0.402 11.863 16.824 1.00 95.12 172 LEU A O 1
ATOM 1432 N N . SER A 1 173 ? -0.728 13.750 16.346 1.00 96.31 173 SER A N 1
ATOM 1433 C CA . SER A 1 173 ? -0.844 14.170 17.741 1.00 96.31 173 SER A CA 1
ATOM 1434 C C . SER A 1 173 ? -1.859 13.311 18.490 1.00 96.31 173 SER A C 1
ATOM 1436 O O . SER A 1 173 ? -2.888 12.916 17.935 1.00 96.31 173 SER A O 1
ATOM 1438 N N . ASP A 1 174 ? -1.598 13.071 19.774 1.00 94.00 174 ASP A N 1
ATOM 1439 C CA . ASP A 1 174 ? -2.503 12.290 20.619 1.00 94.00 174 ASP A CA 1
ATOM 1440 C C . ASP A 1 174 ? -3.890 12.943 20.717 1.00 94.00 174 ASP A C 1
ATOM 1442 O O . ASP A 1 174 ? -4.894 12.238 20.725 1.00 94.00 174 ASP A O 1
ATOM 1446 N N . LEU A 1 175 ? -3.962 14.283 20.693 1.00 96.44 175 LEU A N 1
ATOM 1447 C CA . LEU A 1 175 ? -5.226 15.026 20.660 1.00 96.44 175 LEU A CA 1
ATOM 1448 C C . LEU A 1 175 ? -6.039 14.734 19.397 1.00 96.44 175 LEU A C 1
ATOM 1450 O O . LEU A 1 175 ? -7.237 14.496 19.493 1.00 96.44 175 LEU A O 1
ATOM 1454 N N . TRP A 1 176 ? -5.404 14.732 18.222 1.00 96.94 176 TRP A N 1
ATOM 1455 C CA . TRP A 1 176 ? -6.089 14.418 16.967 1.00 96.94 176 TRP A CA 1
ATOM 1456 C C . TRP A 1 176 ? -6.579 12.972 16.947 1.00 96.94 176 TRP A C 1
ATOM 1458 O O . TRP A 1 176 ? -7.723 12.695 16.598 1.00 96.94 176 TRP A O 1
ATOM 1468 N N . ILE A 1 177 ? -5.719 12.039 17.351 1.00 96.00 177 ILE A N 1
ATOM 1469 C CA . ILE A 1 177 ? -6.062 10.617 17.415 1.00 96.00 177 ILE A CA 1
ATOM 1470 C C . ILE A 1 177 ? -7.241 10.390 18.365 1.00 96.00 177 ILE A C 1
ATOM 1472 O O . ILE A 1 177 ? -8.167 9.653 18.020 1.00 96.00 177 ILE A O 1
ATOM 1476 N N . GLU A 1 178 ? -7.229 11.029 19.534 1.00 96.06 178 GLU A N 1
ATOM 1477 C CA . GLU A 1 178 ? -8.329 10.951 20.490 1.00 96.06 178 GLU A CA 1
ATOM 1478 C C . GLU A 1 178 ? -9.611 11.551 19.903 1.00 96.06 178 GLU A C 1
ATOM 1480 O O . GLU A 1 178 ? -10.642 10.878 19.866 1.00 96.06 178 GLU A O 1
ATOM 1485 N N . ASP A 1 179 ? -9.532 12.758 19.335 1.00 96.31 179 ASP A N 1
ATOM 1486 C CA . ASP A 1 179 ? -10.672 13.434 18.709 1.00 96.31 179 ASP A CA 1
ATOM 1487 C C . ASP A 1 179 ? -11.296 12.612 17.580 1.00 96.31 179 ASP A C 1
ATOM 1489 O O . ASP A 1 179 ? -12.509 12.643 17.404 1.00 96.31 179 ASP A O 1
ATOM 1493 N N . LYS A 1 180 ? -10.511 11.843 16.815 1.00 96.31 180 LYS A N 1
ATOM 1494 C CA . LYS A 1 180 ? -11.048 11.064 15.686 1.00 96.31 180 LYS A CA 1
ATOM 1495 C C . LYS A 1 180 ? -11.493 9.669 16.089 1.00 96.31 180 LYS A C 1
ATOM 1497 O O . LYS A 1 180 ? -12.545 9.207 15.644 1.00 96.31 180 LYS A O 1
ATOM 1502 N N . LEU A 1 181 ? -10.736 8.993 16.946 1.00 95.75 181 LEU A N 1
ATOM 1503 C CA . LEU A 1 181 ? -10.918 7.564 17.204 1.00 95.75 181 LEU A CA 1
ATOM 1504 C C . LEU A 1 181 ? -11.383 7.223 18.622 1.00 95.75 181 LEU A C 1
ATOM 1506 O O . LEU A 1 181 ? -11.852 6.106 18.810 1.00 95.75 181 LEU A O 1
ATOM 1510 N N . GLY A 1 182 ? -11.275 8.132 19.597 1.00 95.38 182 GLY A N 1
ATOM 1511 C CA . GLY A 1 182 ? -11.496 7.797 21.012 1.00 95.38 182 GLY A CA 1
ATOM 1512 C C . GLY A 1 182 ? -10.509 6.731 21.502 1.00 95.38 182 GLY A C 1
ATOM 1513 O O . GLY A 1 182 ? -10.882 5.776 22.186 1.00 95.38 182 GLY A O 1
ATOM 1514 N N . TRP A 1 183 ? -9.262 6.799 21.023 1.00 96.06 183 TRP A N 1
ATOM 1515 C CA . TRP A 1 183 ? -8.325 5.679 21.099 1.00 96.06 183 TRP A CA 1
ATOM 1516 C C . TRP A 1 183 ? -7.940 5.321 22.537 1.00 96.06 183 TRP A C 1
ATOM 1518 O O . TRP A 1 183 ? -7.860 4.137 22.870 1.00 96.06 183 TRP A O 1
ATOM 1528 N N . ASN A 1 184 ? -7.731 6.311 23.406 1.00 93.25 184 ASN A N 1
ATOM 1529 C CA . ASN A 1 184 ? -7.383 6.046 24.800 1.00 93.25 184 ASN A CA 1
ATOM 1530 C C . ASN A 1 184 ? -8.555 5.422 25.559 1.00 93.25 184 ASN A C 1
ATOM 1532 O O . ASN A 1 184 ? -8.348 4.465 26.308 1.00 93.25 184 ASN A O 1
ATOM 1536 N N . GLU A 1 185 ? -9.777 5.910 25.332 1.00 91.50 185 GLU A N 1
ATOM 1537 C CA . GLU A 1 185 ? -10.988 5.325 25.915 1.00 91.50 185 GLU A CA 1
ATOM 1538 C C . GLU A 1 185 ? -11.136 3.850 25.503 1.00 91.50 185 GLU A C 1
ATOM 1540 O O . GLU A 1 185 ? -11.351 2.973 26.346 1.00 91.50 185 GLU A O 1
ATOM 1545 N N . TYR A 1 186 ? -10.933 3.553 24.218 1.00 93.44 186 TYR A N 1
ATOM 1546 C CA . TYR A 1 186 ? -10.943 2.187 23.700 1.00 93.44 186 TYR A CA 1
ATOM 1547 C C . TYR A 1 186 ? -9.891 1.286 24.372 1.00 93.44 186 TYR A C 1
ATOM 1549 O O . TYR A 1 186 ? -10.202 0.159 24.779 1.00 93.44 186 TYR A O 1
ATOM 1557 N N . LEU A 1 187 ? -8.650 1.766 24.525 1.00 92.69 187 LEU A N 1
ATOM 1558 C CA . LEU A 1 187 ? -7.584 1.002 25.180 1.00 92.69 187 LEU A CA 1
ATOM 1559 C C . LEU A 1 187 ? -7.906 0.714 26.651 1.00 92.69 187 LEU A C 1
ATOM 1561 O O . LEU A 1 187 ? -7.691 -0.407 27.114 1.00 92.69 187 LEU A O 1
ATOM 1565 N N . GLN A 1 188 ? -8.453 1.692 27.375 1.00 91.31 188 GLN A N 1
ATOM 1566 C CA . GLN A 1 188 ? -8.847 1.524 28.775 1.00 91.31 188 GLN A CA 1
ATOM 1567 C C . GLN A 1 188 ? -9.955 0.475 28.928 1.00 91.31 188 GLN A C 1
ATOM 1569 O O . GLN A 1 188 ? -9.819 -0.442 29.741 1.00 91.31 188 GLN A O 1
ATOM 1574 N N . LYS A 1 189 ? -11.010 0.551 28.103 1.00 89.31 189 LYS A N 1
ATOM 1575 C CA . LYS A 1 189 ? -12.092 -0.451 28.069 1.00 89.31 189 LYS A CA 1
ATOM 1576 C C . LYS A 1 189 ? -11.554 -1.852 27.768 1.00 89.31 189 LYS A C 1
ATOM 1578 O O . LYS A 1 189 ? -11.910 -2.817 28.440 1.00 89.31 189 LYS A O 1
ATOM 1583 N N . SER A 1 190 ? -10.649 -1.957 26.797 1.00 87.81 190 SER A N 1
ATOM 1584 C CA . SER A 1 190 ? -10.043 -3.231 26.395 1.00 87.81 190 SER A CA 1
ATOM 1585 C C . SER A 1 190 ? -9.213 -3.863 27.518 1.00 87.81 190 SER A C 1
ATOM 1587 O O . SER A 1 190 ? -9.297 -5.066 27.749 1.00 87.81 190 SER A O 1
ATOM 1589 N N . GLN A 1 191 ? -8.441 -3.059 28.257 1.00 85.31 191 GLN A N 1
ATOM 1590 C CA . GLN A 1 191 ? -7.654 -3.535 29.400 1.00 85.31 191 GLN A CA 1
ATOM 1591 C C . GLN A 1 191 ? -8.521 -3.928 30.599 1.00 85.31 191 GLN A C 1
ATOM 1593 O O . GLN A 1 191 ? -8.166 -4.861 31.319 1.00 85.31 191 GLN A O 1
ATOM 1598 N N . ALA A 1 192 ? -9.634 -3.227 30.830 1.00 81.75 192 ALA A N 1
ATOM 1599 C CA . ALA A 1 192 ? -10.584 -3.574 31.883 1.00 81.75 192 ALA A CA 1
ATOM 1600 C C . ALA A 1 192 ? -11.243 -4.935 31.609 1.00 81.75 192 ALA A C 1
ATOM 1602 O O . ALA A 1 192 ? -11.254 -5.791 32.490 1.00 81.75 192 ALA A O 1
ATOM 1603 N N . ASN A 1 193 ? -11.686 -5.167 30.370 1.00 74.69 193 ASN A N 1
ATOM 1604 C CA . ASN A 1 193 ? -12.318 -6.423 29.953 1.00 74.69 193 ASN A CA 1
ATOM 1605 C C . ASN A 1 193 ? -11.350 -7.618 29.922 1.00 74.69 193 ASN A C 1
ATOM 1607 O O . ASN A 1 193 ? -11.782 -8.758 30.017 1.00 74.69 193 ASN A O 1
ATOM 1611 N N . ALA A 1 194 ? -10.042 -7.384 29.786 1.00 70.50 194 ALA A N 1
ATOM 1612 C CA . ALA A 1 194 ? -9.035 -8.446 29.857 1.00 70.50 194 ALA A CA 1
ATOM 1613 C C . ALA A 1 194 ? -8.728 -8.906 31.298 1.00 70.50 194 ALA A C 1
ATOM 1615 O O . ALA A 1 194 ? -8.076 -9.931 31.487 1.00 70.50 194 ALA A O 1
ATOM 1616 N N . LYS A 1 195 ? -9.140 -8.129 32.311 1.00 61.47 195 LYS A N 1
ATOM 1617 C CA . LYS A 1 195 ? -8.926 -8.427 33.739 1.00 61.47 195 LYS A CA 1
ATOM 1618 C C . LYS A 1 195 ? -10.151 -9.040 34.428 1.00 61.47 195 LYS A C 1
ATOM 1620 O O . LYS A 1 195 ? -10.024 -9.450 35.580 1.00 61.47 195 LYS A O 1
ATOM 1625 N N . SER A 1 196 ? -11.304 -9.052 33.760 1.00 52.47 196 SER A N 1
ATOM 1626 C CA . SER A 1 196 ? -12.559 -9.672 34.206 1.00 52.47 196 SER A CA 1
ATOM 1627 C C . SER A 1 196 ? -12.687 -11.094 33.685 1.00 52.47 196 SER A C 1
ATOM 1629 O O . SER A 1 196 ? -13.104 -11.967 34.473 1.00 52.47 196 SER A O 1
#

Sequence (196 aa):
MMPNEQQRVEELHALVRYIYRERLAEKIITAFNEALADKEDPAERRAIIEHWLDFYQAHKYRKLMRRRRATDKERMTACSACGYPVSQRHHLWDIATHGENAVTVQLCPNCHELHHLMYNALARDSLYSQKLVRHVLDSGRLAPEAAIRIYGWLRAILAYEIENGWLESFKLSDLWIEDKLGWNEYLQKSQANAKS